Protein AF-A0A1E5CDW8-F1 (afdb_monomer)

Nearest PDB structures (foldseek):
  1oi3-assembly1_A  TM=9.446E-01  e=2.763E-39  Escherichia coli
  3pno-assembly2_D  TM=9.371E-01  e=1.769E-39  Escherichia coli K-12
  4lry-assembly1_B  TM=9.592E-01  e=1.277E-38  Escherichia coli K-12
  3pnq-assembly1_B  TM=9.316E-01  e=3.541E-38  Escherichia coli K-12
  3ct4-assembly1_A  TM=9.155E-01  e=2.234E-36  Lactococcus lactis subsp. lactis

pLDDT: mean 92.89, std 10.7, range [31.67, 98.94]

InterPro domains:
  IPR004006 DhaK domain [PF02733] (18-316)
  IPR004006 DhaK domain [PS51481] (5-317)
  IPR050861 Dihydroxyacetone Kinase (DAK) [PTHR28629] (32-317)

Structure (mmCIF, N/CA/C/O backbone):
data_AF-A0A1E5CDW8-F1
#
_entry.id   AF-A0A1E5CDW8-F1
#
loop_
_atom_site.group_PDB
_atom_site.id
_atom_site.type_symbol
_atom_site.label_atom_id
_atom_site.label_alt_id
_atom_site.label_comp_id
_atom_site.label_asym_id
_atom_site.label_entity_id
_atom_site.label_seq_id
_atom_site.pdbx_PDB_ins_code
_atom_site.Cartn_x
_atom_site.Cartn_y
_atom_site.Cartn_z
_atom_site.occupancy
_atom_site.B_iso_or_equiv
_atom_site.auth_seq_id
_atom_site.auth_comp_id
_atom_site.auth_asym_id
_atom_site.auth_atom_id
_atom_site.pdbx_PDB_model_num
ATOM 1 N N . MET A 1 1 ? -7.035 19.542 -17.920 1.00 41.09 1 MET A N 1
ATOM 2 C CA . MET A 1 1 ? -7.604 20.496 -16.945 1.00 41.09 1 MET A CA 1
ATOM 3 C C . MET A 1 1 ? -6.579 21.587 -16.712 1.00 41.09 1 MET A C 1
ATOM 5 O O . MET A 1 1 ? -5.412 21.253 -16.539 1.00 41.09 1 MET A O 1
ATOM 9 N N . ALA A 1 2 ? -6.968 22.861 -16.797 1.00 31.67 2 ALA A N 1
ATOM 10 C CA . ALA A 1 2 ? -6.079 23.952 -16.414 1.00 31.67 2 ALA A CA 1
ATOM 11 C C . ALA A 1 2 ? -5.612 23.696 -14.973 1.00 31.67 2 ALA A C 1
ATOM 13 O O . ALA A 1 2 ? -6.446 23.436 -14.105 1.00 31.67 2 ALA A O 1
ATOM 14 N N . LYS A 1 3 ? -4.294 23.719 -14.733 1.00 42.31 3 LYS A N 1
ATOM 15 C CA . LYS A 1 3 ? -3.702 23.775 -13.386 1.00 42.31 3 LYS A CA 1
ATOM 16 C C . LYS A 1 3 ? -3.976 25.169 -12.805 1.00 42.31 3 LYS A C 1
ATOM 18 O O . LYS A 1 3 ? -3.049 25.914 -12.505 1.00 42.31 3 LYS A O 1
ATOM 23 N N . ASP A 1 4 ? -5.248 25.562 -12.770 1.00 41.59 4 ASP A N 1
ATOM 24 C CA . ASP A 1 4 ? -5.669 26.781 -12.107 1.00 41.59 4 ASP A CA 1
ATOM 25 C C . ASP A 1 4 ? -5.314 26.638 -10.636 1.00 41.59 4 ASP A C 1
ATOM 27 O O . ASP A 1 4 ? -5.384 25.550 -10.067 1.00 41.59 4 ASP A O 1
ATOM 31 N N . SER A 1 5 ? -4.904 27.759 -10.061 1.00 44.19 5 SER A N 1
ATOM 32 C CA . SER A 1 5 ? -4.365 27.985 -8.723 1.00 44.19 5 SER A CA 1
ATOM 33 C C . SER A 1 5 ? -5.316 27.634 -7.566 1.00 44.19 5 SER A C 1
ATOM 35 O O . SER A 1 5 ? -5.352 28.343 -6.560 1.00 44.19 5 SER A O 1
ATOM 37 N N . LYS A 1 6 ? -6.132 26.586 -7.706 1.00 49.19 6 LYS A N 1
ATOM 38 C CA . LYS A 1 6 ? -6.875 25.975 -6.614 1.00 49.19 6 LYS A CA 1
ATOM 39 C C . LYS A 1 6 ? -5.863 25.384 -5.644 1.00 49.19 6 LYS A C 1
ATOM 41 O O . LYS A 1 6 ? -4.941 24.678 -6.044 1.00 49.19 6 LYS A O 1
ATOM 46 N N . ASP A 1 7 ? -6.044 25.745 -4.385 1.00 57.69 7 ASP A N 1
ATOM 47 C CA . ASP A 1 7 ? -5.294 25.249 -3.245 1.00 57.69 7 ASP A CA 1
ATOM 48 C C . ASP A 1 7 ? -5.052 23.731 -3.363 1.00 57.69 7 ASP A C 1
ATOM 50 O O . ASP A 1 7 ? -5.988 22.935 -3.346 1.00 57.69 7 ASP A O 1
ATOM 54 N N . ILE A 1 8 ? -3.783 23.348 -3.539 1.00 65.88 8 ILE A N 1
ATOM 55 C CA . ILE A 1 8 ? -3.341 21.956 -3.714 1.00 65.88 8 ILE A CA 1
ATOM 56 C C . ILE A 1 8 ? -3.240 21.260 -2.342 1.00 65.88 8 ILE A C 1
ATOM 58 O O . ILE A 1 8 ? -2.729 20.145 -2.251 1.00 65.88 8 ILE A O 1
ATOM 62 N N . SER A 1 9 ? -3.698 21.914 -1.265 1.00 84.56 9 SER A N 1
ATOM 63 C CA . SER A 1 9 ? -3.688 21.343 0.074 1.00 84.56 9 SER A CA 1
ATOM 64 C C . SER A 1 9 ? -4.418 20.004 0.124 1.00 84.56 9 SER A C 1
ATOM 66 O O . SER A 1 9 ? -5.419 19.764 -0.562 1.00 84.56 9 SER A O 1
ATOM 68 N N . VAL A 1 10 ? -3.920 19.134 0.999 1.00 89.44 10 VAL A N 1
ATOM 69 C CA . VAL A 1 10 ? -4.512 17.826 1.292 1.00 89.44 10 VAL A CA 1
ATOM 70 C C . VAL A 1 10 ? -5.993 17.973 1.652 1.00 89.44 10 VAL A C 1
ATOM 72 O O . VAL A 1 10 ? -6.838 17.242 1.138 1.00 89.44 10 VAL A O 1
ATOM 75 N N . LYS A 1 11 ? -6.337 18.994 2.450 1.00 91.06 11 LYS A N 1
ATOM 76 C CA . LYS A 1 11 ? -7.720 19.269 2.862 1.00 91.06 11 LYS A CA 1
ATOM 77 C C . LYS A 1 11 ? -8.645 19.584 1.684 1.00 91.06 11 LYS A C 1
ATOM 79 O O . LYS A 1 11 ? -9.766 19.083 1.644 1.00 91.06 11 LYS A O 1
ATOM 84 N N . SER A 1 12 ? -8.188 20.383 0.719 1.00 87.75 12 SER A N 1
ATOM 85 C CA . SER A 1 12 ? -8.989 20.716 -0.464 1.00 87.75 12 SER A CA 1
ATOM 86 C C . SER A 1 12 ? -9.284 19.479 -1.320 1.00 87.75 12 SER A C 1
ATOM 88 O O . SER A 1 12 ? -10.428 19.292 -1.732 1.00 87.75 12 SER A O 1
ATOM 90 N N . ARG A 1 13 ? -8.296 18.592 -1.513 1.00 89.25 13 ARG A N 1
ATOM 91 C CA . ARG A 1 13 ? -8.475 17.316 -2.234 1.00 89.25 13 ARG A CA 1
ATOM 92 C C . ARG A 1 13 ? -9.450 16.380 -1.516 1.00 89.25 13 ARG A C 1
ATOM 94 O O . ARG A 1 13 ? -10.355 15.830 -2.137 1.00 89.25 13 ARG A O 1
ATOM 101 N N . LEU A 1 14 ? -9.303 16.244 -0.198 1.00 93.94 14 LEU A N 1
ATOM 102 C CA . LEU A 1 14 ? -10.158 15.374 0.611 1.00 93.94 14 LEU A CA 1
ATOM 103 C C . LEU A 1 14 ? -11.615 15.840 0.664 1.00 93.94 14 LEU A C 1
ATOM 105 O O . LEU A 1 14 ? -12.512 15.018 0.809 1.00 93.94 14 LEU A O 1
ATOM 109 N N . LYS A 1 15 ? -11.874 17.140 0.500 1.00 93.25 15 LYS A N 1
ATOM 110 C CA . LYS A 1 15 ? -13.240 17.670 0.524 1.00 93.25 15 LYS A CA 1
ATOM 111 C C . LYS A 1 15 ? -14.055 17.181 -0.672 1.00 93.25 15 LYS A C 1
ATOM 113 O O . LYS A 1 15 ? -15.219 16.826 -0.522 1.00 93.25 15 LYS A O 1
ATOM 118 N N . GLU A 1 16 ? -13.451 17.171 -1.859 1.00 89.12 16 GLU A N 1
ATOM 119 C CA . GLU A 1 16 ? -14.087 16.634 -3.070 1.00 89.12 16 GLU A CA 1
ATOM 120 C C . GLU A 1 16 ? -14.200 15.102 -2.998 1.00 89.12 16 GLU A C 1
ATOM 122 O O . GLU A 1 16 ? -15.204 14.524 -3.423 1.00 89.12 16 GLU A O 1
ATOM 127 N N . PHE A 1 17 ? -13.204 14.449 -2.395 1.00 94.19 17 PHE A N 1
ATOM 128 C CA . PHE A 1 17 ? -13.205 13.008 -2.155 1.00 94.19 17 PHE A CA 1
ATOM 129 C C . PHE A 1 17 ? -14.357 12.565 -1.232 1.00 94.19 17 PHE A C 1
ATOM 131 O O . PHE A 1 17 ? -15.117 11.676 -1.608 1.00 94.19 17 PHE A O 1
ATOM 138 N N . GLU A 1 18 ? -14.567 13.231 -0.090 1.00 94.31 18 GLU A N 1
ATOM 139 C CA . GLU A 1 18 ? -15.693 12.957 0.821 1.00 94.31 18 GLU A CA 1
ATOM 140 C C . GLU A 1 18 ? -17.046 13.112 0.120 1.00 94.31 18 GLU A C 1
ATOM 142 O O . GLU A 1 18 ? -17.909 12.251 0.242 1.00 94.31 18 GLU A O 1
ATOM 147 N N . GLN A 1 19 ? -17.224 14.173 -0.674 1.00 93.88 19 GLN A N 1
ATOM 148 C CA . GLN A 1 19 ? -18.473 14.394 -1.411 1.00 93.88 19 GLN A CA 1
ATOM 149 C C . GLN A 1 19 ? -18.760 13.289 -2.432 1.00 93.88 19 GLN A C 1
ATOM 151 O O . GLN A 1 19 ? -19.916 12.924 -2.637 1.00 93.88 19 GLN A O 1
ATOM 156 N N . THR A 1 20 ? -17.717 12.765 -3.075 1.00 94.69 20 THR A N 1
ATOM 157 C CA . THR A 1 20 ? -17.839 11.708 -4.087 1.00 94.69 20 THR A CA 1
ATOM 158 C C . THR A 1 20 ? -18.133 10.349 -3.451 1.00 94.69 20 THR A C 1
ATOM 160 O O . THR A 1 20 ? -18.857 9.544 -4.030 1.00 94.69 20 THR A O 1
ATOM 163 N N . HIS A 1 21 ? -17.606 10.107 -2.250 1.00 95.75 21 HIS A N 1
ATOM 164 C CA . HIS A 1 21 ? -17.631 8.806 -1.581 1.00 95.75 21 HIS A CA 1
ATOM 165 C C . HIS A 1 21 ? -18.354 8.834 -0.229 1.00 95.75 21 HIS A C 1
ATOM 167 O O . HIS A 1 21 ? -18.050 8.032 0.653 1.00 95.75 21 HIS A O 1
ATOM 173 N N . GLN A 1 22 ? -19.332 9.728 -0.065 1.00 92.62 22 GLN A N 1
ATOM 174 C CA . GLN A 1 22 ? -20.092 9.911 1.182 1.00 92.62 22 GLN A CA 1
ATOM 175 C C . GLN A 1 22 ? -20.789 8.632 1.674 1.00 92.62 22 GLN A C 1
ATOM 177 O O . GLN A 1 22 ? -21.038 8.480 2.866 1.00 92.62 22 GLN A O 1
ATOM 182 N N . ASP A 1 23 ? -21.080 7.696 0.765 1.00 90.75 23 ASP A N 1
ATOM 183 C CA . ASP A 1 23 ? -21.679 6.407 1.110 1.00 90.75 23 ASP A CA 1
ATOM 184 C C . ASP A 1 23 ? -20.652 5.422 1.690 1.00 90.75 23 ASP A C 1
ATOM 186 O O . ASP A 1 23 ? -21.043 4.460 2.345 1.00 90.75 23 ASP A O 1
ATOM 190 N N . ASN A 1 24 ? -19.350 5.645 1.464 1.00 90.38 24 ASN A N 1
ATOM 191 C CA . ASN A 1 24 ? -18.247 4.771 1.877 1.00 90.38 24 ASN A CA 1
ATOM 192 C C . ASN A 1 24 ? -17.452 5.312 3.066 1.00 90.38 24 ASN A C 1
ATOM 194 O O . ASN A 1 24 ? -16.984 4.512 3.878 1.00 90.38 24 ASN A O 1
ATOM 198 N N . ILE A 1 25 ? -17.296 6.634 3.177 1.00 96.81 25 ILE A N 1
ATOM 199 C CA . ILE A 1 25 ? -16.397 7.270 4.148 1.00 96.81 25 ILE A CA 1
ATOM 200 C C . ILE A 1 25 ? -17.019 8.479 4.851 1.00 96.81 25 ILE A C 1
ATOM 202 O O . ILE A 1 25 ? -17.978 9.077 4.372 1.00 96.81 25 ILE A O 1
ATOM 206 N N . VAL A 1 26 ? -16.419 8.858 5.979 1.00 97.12 26 VAL A N 1
ATOM 207 C CA . VAL A 1 26 ? -16.657 10.120 6.695 1.00 97.12 26 VAL A CA 1
ATOM 208 C C . VAL A 1 26 ? -15.307 10.725 7.073 1.00 97.12 26 VAL A C 1
ATOM 210 O O . VAL A 1 26 ? -14.414 9.998 7.510 1.00 97.12 26 VAL A O 1
ATOM 213 N N . ILE A 1 27 ? -15.140 12.042 6.927 1.00 97.69 27 ILE A N 1
ATOM 214 C CA . ILE A 1 27 ? -13.897 12.731 7.290 1.00 97.69 27 ILE A CA 1
ATOM 215 C C . ILE A 1 27 ? -14.085 13.549 8.568 1.00 97.69 27 ILE A C 1
ATOM 217 O O . ILE A 1 27 ? -14.897 14.473 8.644 1.00 97.69 27 ILE A O 1
ATOM 221 N N . GLN A 1 28 ? -13.259 13.258 9.572 1.00 96.88 28 GLN A N 1
ATOM 222 C CA . GLN A 1 28 ? -12.990 14.196 10.654 1.00 96.88 28 GLN A CA 1
ATOM 223 C C . GLN A 1 28 ? -11.918 15.182 10.192 1.00 96.88 28 GLN A C 1
ATOM 225 O O . GLN A 1 28 ? -10.886 14.781 9.667 1.00 96.88 28 GLN A O 1
ATOM 230 N N . TRP A 1 29 ? -12.140 16.478 10.402 1.00 96.00 29 TRP A N 1
ATOM 231 C CA . TRP A 1 29 ? -11.262 17.529 9.875 1.00 96.00 29 TRP A CA 1
ATOM 232 C C . TRP A 1 29 ? -10.223 18.056 10.872 1.00 96.00 29 TRP A C 1
ATOM 234 O O . TRP A 1 29 ? -9.265 18.716 10.450 1.00 96.00 29 TRP A O 1
ATOM 244 N N . ASP A 1 30 ? -10.417 17.791 12.166 1.00 94.75 30 ASP A N 1
ATOM 245 C CA . ASP A 1 30 ? -9.533 18.229 13.247 1.00 94.75 30 ASP A CA 1
ATOM 246 C C . ASP A 1 30 ? -9.583 17.265 14.459 1.00 94.75 30 ASP A C 1
ATOM 248 O O . ASP A 1 30 ? -10.576 17.271 15.189 1.00 94.75 30 ASP A O 1
ATOM 252 N N . PRO A 1 31 ? -8.553 16.418 14.662 1.00 95.75 31 PRO A N 1
ATOM 253 C CA . PRO A 1 31 ? -7.472 16.141 13.713 1.00 95.75 31 PRO A CA 1
ATOM 254 C C . PRO A 1 31 ? -7.989 15.443 12.440 1.00 95.75 31 PRO A C 1
ATOM 256 O O . PRO A 1 31 ? -9.049 14.815 12.448 1.00 95.75 31 PRO A O 1
ATOM 259 N N . LEU A 1 32 ? -7.249 15.567 11.333 1.00 97.69 32 LEU A N 1
ATOM 260 C CA . LEU A 1 32 ? -7.670 15.076 10.015 1.00 97.69 32 LEU A CA 1
ATOM 261 C C . LEU A 1 32 ? -7.632 13.540 9.934 1.00 97.69 32 LEU A C 1
ATOM 263 O O . LEU A 1 32 ? -6.555 12.960 9.889 1.00 97.69 32 LEU A O 1
ATOM 267 N N . VAL A 1 33 ? -8.773 12.864 9.853 1.00 98.56 33 VAL A N 1
ATOM 268 C CA . VAL A 1 33 ? -8.834 11.397 9.732 1.00 98.56 33 VAL A CA 1
ATOM 269 C C . VAL A 1 33 ? -9.968 11.008 8.792 1.00 98.56 33 VAL A C 1
ATOM 271 O O . VAL A 1 33 ? -11.057 11.576 8.858 1.00 98.56 33 VAL A O 1
ATOM 274 N N . VAL A 1 34 ? -9.712 10.041 7.914 1.00 98.56 34 VAL A N 1
ATOM 275 C CA . VAL A 1 34 ? -10.729 9.450 7.038 1.00 98.56 34 VAL A CA 1
ATOM 276 C C . VAL A 1 34 ? -11.170 8.134 7.654 1.00 98.56 34 VAL A C 1
ATOM 278 O O . VAL A 1 34 ? -10.343 7.247 7.828 1.00 98.56 34 VAL A O 1
ATOM 281 N N . PHE A 1 35 ? -12.452 7.995 7.968 1.00 98.44 35 PHE A N 1
ATOM 282 C CA . PHE A 1 35 ? -13.035 6.790 8.555 1.00 98.44 35 PHE A CA 1
ATOM 283 C C . PHE A 1 35 ? -13.962 6.092 7.569 1.00 98.44 35 PHE A C 1
ATOM 285 O O . PHE A 1 35 ? -14.581 6.741 6.721 1.00 98.44 35 PHE A O 1
ATOM 292 N N . ARG A 1 36 ? -14.121 4.773 7.714 1.00 96.62 36 ARG A N 1
ATOM 293 C CA . ARG A 1 36 ? -15.198 4.042 7.038 1.00 96.62 36 ARG A CA 1
ATOM 294 C C . ARG A 1 36 ? -16.535 4.590 7.520 1.00 96.62 36 ARG A C 1
ATOM 296 O O . ARG A 1 36 ? -16.695 4.937 8.692 1.00 96.62 36 ARG A O 1
ATOM 303 N N . HIS A 1 37 ? -17.516 4.641 6.630 1.00 95.69 37 HIS A N 1
ATOM 304 C CA . HIS A 1 37 ? -18.835 5.138 6.984 1.00 95.69 37 HIS A CA 1
ATOM 305 C C . HIS A 1 37 ? -19.457 4.270 8.103 1.00 95.69 37 HIS A C 1
ATOM 307 O O . HIS A 1 37 ? -19.363 3.038 8.032 1.00 95.69 37 HIS A O 1
ATOM 313 N N . PRO A 1 38 ? -20.134 4.861 9.113 1.00 91.62 38 PRO A N 1
ATOM 314 C CA . PRO A 1 38 ? -20.692 4.128 10.255 1.00 91.62 38 PRO A CA 1
ATOM 315 C C . PRO A 1 38 ? -21.645 2.986 9.890 1.00 91.62 38 PRO A C 1
ATOM 317 O O . PRO A 1 38 ? -21.753 2.017 10.630 1.00 91.62 38 PRO A O 1
ATOM 320 N N . HIS A 1 39 ? -22.304 3.067 8.731 1.00 87.94 39 HIS A N 1
ATOM 321 C CA . HIS A 1 39 ? -23.130 1.977 8.194 1.00 87.94 39 HIS A CA 1
ATOM 322 C C . HIS A 1 39 ? -22.353 0.657 8.088 1.00 87.94 39 HIS A C 1
ATOM 324 O O . HIS A 1 39 ? -22.911 -0.405 8.342 1.00 87.94 39 HIS A O 1
ATOM 330 N N . TYR A 1 40 ? -21.062 0.716 7.771 1.00 86.19 40 TYR A N 1
ATOM 331 C CA . TYR A 1 40 ? -20.250 -0.482 7.663 1.00 86.19 40 TYR A CA 1
ATOM 332 C C . TYR A 1 40 ? -19.683 -0.932 9.013 1.00 86.19 40 TYR A C 1
ATOM 334 O O . TYR A 1 40 ? -19.115 -2.011 9.060 1.00 86.19 40 TYR A O 1
ATOM 342 N N . GLN A 1 41 ? -19.781 -0.170 10.109 1.00 85.31 41 GLN A N 1
ATOM 343 C CA . GLN A 1 41 ? -19.127 -0.548 11.371 1.00 85.31 41 GLN A CA 1
ATOM 344 C C . GLN A 1 41 ? -19.521 -1.953 11.848 1.00 85.31 41 GLN A C 1
ATOM 346 O O . GLN A 1 41 ? -20.689 -2.342 11.856 1.00 85.31 41 GLN A O 1
ATOM 351 N N . LYS A 1 42 ? -18.516 -2.706 12.297 1.00 89.69 42 LYS A N 1
ATOM 352 C CA . LYS A 1 42 ? -18.657 -4.078 12.778 1.00 89.69 42 LYS A CA 1
ATOM 353 C C . LYS A 1 42 ? -17.831 -4.263 14.040 1.00 89.69 42 LYS A C 1
ATOM 355 O O . LYS A 1 42 ? -16.769 -3.670 14.178 1.00 89.69 42 LYS A O 1
ATOM 360 N N . ASN A 1 43 ? -18.301 -5.115 14.945 1.00 95.25 43 ASN A N 1
ATOM 361 C CA . ASN A 1 43 ? -17.575 -5.477 16.162 1.00 95.25 43 ASN A CA 1
ATOM 362 C C . ASN A 1 43 ? -16.418 -6.443 15.836 1.00 95.25 43 ASN A C 1
ATOM 364 O O . ASN A 1 43 ? -16.571 -7.662 15.942 1.00 95.25 43 ASN A O 1
ATOM 368 N N . LYS A 1 44 ? -15.297 -5.887 15.370 1.00 98.06 44 LYS A N 1
ATOM 369 C CA . LYS A 1 44 ? -14.065 -6.577 14.958 1.00 98.06 44 LYS A CA 1
ATOM 370 C C . LYS A 1 44 ? -12.842 -5.728 15.315 1.00 98.06 44 LYS A C 1
ATOM 372 O O . LYS A 1 44 ? -12.988 -4.544 15.612 1.00 98.06 44 LYS A O 1
ATOM 377 N N . VAL A 1 45 ? -11.645 -6.307 15.219 1.00 98.81 45 VAL A N 1
ATOM 378 C CA . VAL A 1 45 ? -10.396 -5.530 15.265 1.00 98.81 45 VAL A CA 1
ATOM 379 C C . VAL A 1 45 ? -10.441 -4.439 14.193 1.00 98.81 45 VAL A C 1
ATOM 381 O O . VAL A 1 45 ? -10.788 -4.708 13.033 1.00 98.81 45 VAL A O 1
ATOM 384 N N . ALA A 1 46 ? -10.118 -3.211 14.588 1.00 98.69 46 ALA A N 1
ATOM 385 C CA . ALA A 1 46 ? -10.040 -2.095 13.659 1.00 98.69 46 ALA A CA 1
ATOM 386 C C . ALA A 1 46 ? -8.669 -2.049 12.983 1.00 98.69 46 ALA A C 1
ATOM 388 O O . ALA A 1 46 ? -7.655 -2.319 13.619 1.00 98.69 46 ALA A O 1
ATOM 389 N N . LEU A 1 47 ? -8.631 -1.696 11.703 1.00 98.88 47 LEU A N 1
ATOM 390 C CA . LEU A 1 47 ? -7.407 -1.518 10.933 1.00 98.88 47 LEU A CA 1
ATOM 391 C C . LEU A 1 47 ? -7.199 -0.037 10.639 1.00 98.88 47 LEU A C 1
ATOM 393 O O . LEU A 1 47 ? -8.048 0.604 10.012 1.00 98.88 47 LEU A O 1
ATOM 397 N N . VAL A 1 48 ? -6.057 0.493 11.068 1.00 98.94 48 VAL A N 1
ATOM 398 C CA . VAL A 1 48 ? -5.679 1.892 10.857 1.00 98.94 48 VAL A CA 1
ATOM 399 C C . VAL A 1 48 ? -4.364 1.947 10.091 1.00 98.94 48 VAL A C 1
ATOM 401 O O . VAL A 1 48 ? -3.383 1.312 10.474 1.00 98.94 48 VAL A O 1
ATOM 404 N N . SER A 1 49 ? -4.331 2.736 9.019 1.00 98.94 49 SER A N 1
ATOM 405 C CA . SER A 1 49 ? -3.091 3.081 8.317 1.00 98.94 49 SER A CA 1
ATOM 406 C C . SER A 1 49 ? -2.975 4.592 8.107 1.00 98.94 49 SER A C 1
ATOM 408 O O . SER A 1 49 ? -3.780 5.390 8.589 1.00 98.94 49 SER A O 1
ATOM 410 N N . GLY A 1 50 ? -1.926 5.022 7.422 1.00 98.31 50 GLY A N 1
ATOM 411 C CA . GLY A 1 50 ? -1.633 6.423 7.182 1.00 98.31 50 GLY A CA 1
ATOM 412 C C . GLY A 1 50 ? -0.229 6.652 6.640 1.00 98.31 50 GLY A C 1
ATOM 413 O O . GLY A 1 50 ? 0.509 5.729 6.279 1.00 98.31 50 GLY A O 1
ATOM 414 N N . GLY A 1 51 ? 0.103 7.928 6.517 1.00 97.88 51 GLY A N 1
ATOM 415 C CA . GLY A 1 51 ? 1.375 8.396 5.984 1.00 97.88 51 GLY A CA 1
ATOM 416 C C . GLY A 1 51 ? 1.210 9.723 5.260 1.00 97.88 51 GLY A C 1
ATOM 417 O O . GLY A 1 51 ? 0.132 10.322 5.269 1.00 97.88 51 GLY A O 1
ATOM 418 N N . GLY A 1 52 ? 2.284 10.175 4.619 1.00 95.81 52 GLY A N 1
ATOM 419 C CA . GLY A 1 52 ? 2.234 11.376 3.792 1.00 95.81 52 GLY A CA 1
ATOM 420 C C . GLY A 1 52 ? 1.217 11.283 2.661 1.00 95.81 52 GLY A C 1
ATOM 421 O O . GLY A 1 52 ? 1.000 10.219 2.090 1.00 95.81 52 GLY A O 1
ATOM 422 N N . SER A 1 53 ? 0.603 12.414 2.325 1.00 95.56 53 SER A N 1
ATOM 423 C CA . SER A 1 53 ? -0.242 12.521 1.130 1.00 95.56 53 SER A CA 1
ATOM 424 C C . SER A 1 53 ? 0.603 12.552 -0.149 1.00 95.56 53 SER A C 1
ATOM 426 O O . SER A 1 53 ? 1.818 12.769 -0.110 1.00 95.56 53 SER A O 1
ATOM 428 N N . GLY A 1 54 ? -0.047 12.404 -1.304 1.00 93.31 54 GLY A N 1
ATOM 429 C CA . GLY A 1 54 ? 0.600 12.351 -2.618 1.00 93.31 54 GLY A CA 1
ATOM 430 C C . GLY A 1 54 ? 0.814 10.941 -3.168 1.00 93.31 54 GLY A C 1
ATOM 431 O O . GLY A 1 54 ? 1.467 10.795 -4.204 1.00 93.31 54 GLY A O 1
ATOM 432 N N . HIS A 1 55 ? 0.247 9.941 -2.490 1.00 96.50 55 HIS A N 1
ATOM 433 C CA . HIS A 1 55 ? 0.216 8.541 -2.918 1.00 96.50 55 HIS A CA 1
ATOM 434 C C . HIS A 1 55 ? -1.188 8.074 -3.305 1.00 96.50 55 HIS A C 1
ATOM 436 O O . HIS A 1 55 ? -1.406 6.873 -3.467 1.00 96.50 55 HIS A O 1
ATOM 442 N N . GLU A 1 56 ? -2.132 9.009 -3.467 1.00 96.50 56 GLU A N 1
ATOM 443 C CA . GLU A 1 56 ? -3.538 8.693 -3.708 1.00 96.50 56 GLU A CA 1
ATOM 444 C C . GLU A 1 56 ? -3.695 7.694 -4.878 1.00 96.50 56 GLU A C 1
ATOM 446 O O . GLU A 1 56 ? -3.015 7.852 -5.901 1.00 96.50 56 GLU A O 1
ATOM 451 N N . PRO A 1 57 ? -4.568 6.673 -4.751 1.00 97.56 57 PRO A N 1
ATOM 452 C CA . PRO A 1 57 ? -5.591 6.505 -3.708 1.00 97.56 57 PRO A CA 1
ATOM 453 C C . PRO A 1 57 ? -5.098 6.023 -2.329 1.00 97.56 57 PRO A C 1
ATOM 455 O O . PRO A 1 57 ? -5.867 6.095 -1.370 1.00 97.56 57 PRO A O 1
ATOM 458 N N . LEU A 1 58 ? -3.843 5.595 -2.183 1.00 98.19 58 LEU A N 1
ATOM 459 C CA . LEU A 1 58 ? -3.267 5.205 -0.893 1.00 98.19 58 LEU A CA 1
ATOM 460 C C . LEU A 1 58 ? -3.270 6.388 0.101 1.00 98.19 58 LEU A C 1
ATOM 462 O O . LEU A 1 58 ? -2.741 7.453 -0.203 1.00 98.19 58 LEU A O 1
ATOM 466 N N . HIS A 1 59 ? -3.818 6.306 1.313 1.00 98.44 59 HIS A N 1
ATOM 467 C CA . HIS A 1 59 ? -4.554 5.202 1.956 1.00 98.44 59 HIS A CA 1
ATOM 468 C C . HIS A 1 59 ? -6.068 5.420 2.005 1.00 98.44 59 HIS A C 1
ATOM 470 O O . HIS A 1 59 ? -6.837 4.472 2.115 1.00 98.44 59 HIS A O 1
ATOM 476 N N . ALA A 1 60 ? -6.512 6.677 1.922 1.00 98.44 60 ALA A N 1
ATOM 477 C CA . ALA A 1 60 ? -7.914 7.061 2.098 1.00 98.44 60 ALA A CA 1
ATOM 478 C C . ALA A 1 60 ? -8.864 6.365 1.104 1.00 98.44 60 ALA A C 1
ATOM 480 O O . ALA A 1 60 ? -10.021 6.108 1.428 1.00 98.44 60 ALA A O 1
ATOM 481 N N . GLY A 1 61 ? -8.369 6.023 -0.088 1.00 98.31 61 GLY A N 1
ATOM 482 C CA . GLY A 1 61 ? -9.091 5.258 -1.099 1.00 98.31 61 GLY A CA 1
ATOM 483 C C . GLY A 1 61 ? -9.391 3.812 -0.715 1.00 98.31 61 GLY A C 1
ATOM 484 O O . GLY A 1 61 ? -10.287 3.220 -1.307 1.00 98.31 61 GLY A O 1
ATOM 485 N N . PHE A 1 62 ? -8.691 3.267 0.278 1.00 98.62 62 PHE A N 1
ATOM 486 C CA . PHE A 1 62 ? -8.839 1.893 0.762 1.00 98.62 62 PHE A CA 1
ATOM 487 C C . PHE A 1 62 ? -9.566 1.808 2.109 1.00 98.62 62 PHE A C 1
ATOM 489 O O . PHE A 1 62 ? -9.599 0.755 2.743 1.00 98.62 62 PHE A O 1
ATOM 496 N N . VAL A 1 63 ? -10.186 2.906 2.541 1.00 98.69 63 VAL A N 1
ATOM 497 C CA . VAL A 1 63 ? -11.066 2.929 3.708 1.00 98.69 63 VAL A CA 1
ATOM 498 C C . VAL A 1 63 ? -12.457 2.433 3.309 1.00 98.69 63 VAL A C 1
ATOM 500 O O . VAL A 1 63 ? -13.082 2.979 2.398 1.00 98.69 63 VAL A O 1
ATOM 503 N N . GLY A 1 64 ? -12.946 1.390 3.980 1.00 97.19 64 GLY A N 1
ATOM 504 C CA . GLY A 1 64 ? -14.240 0.770 3.693 1.00 97.19 64 GLY A CA 1
ATOM 505 C C . GLY A 1 64 ? -14.328 -0.695 4.127 1.00 97.19 64 GLY A C 1
ATOM 506 O O . GLY A 1 64 ? -13.403 -1.258 4.712 1.00 97.19 64 GLY A O 1
ATOM 507 N N . GLU A 1 65 ? -15.472 -1.323 3.851 1.00 95.94 65 GLU A N 1
ATOM 508 C CA . GLU A 1 65 ? -15.706 -2.730 4.192 1.00 95.94 65 GLU A CA 1
ATOM 509 C C . GLU A 1 65 ? -14.679 -3.641 3.503 1.00 95.94 65 GLU A C 1
ATOM 511 O O . GLU A 1 65 ? -14.405 -3.489 2.311 1.00 95.94 65 GLU A O 1
ATOM 516 N N . GLY A 1 66 ? -14.111 -4.591 4.253 1.00 96.88 66 GLY A N 1
ATOM 517 C CA . GLY A 1 66 ? -13.118 -5.539 3.735 1.00 96.88 66 GLY A CA 1
ATOM 518 C C . GLY A 1 66 ? -11.686 -5.005 3.626 1.00 96.88 66 GLY A C 1
ATOM 519 O O . GLY A 1 66 ? -10.816 -5.760 3.194 1.00 96.88 66 GLY A O 1
ATOM 520 N N . MET A 1 67 ? -11.424 -3.751 4.021 1.00 98.44 67 MET A N 1
ATOM 521 C CA . MET A 1 67 ? -10.089 -3.128 4.058 1.00 98.44 67 MET A CA 1
ATOM 522 C C . MET A 1 67 ? -9.904 -2.287 5.341 1.00 98.44 67 MET A C 1
ATOM 524 O O . MET A 1 67 ? -10.106 -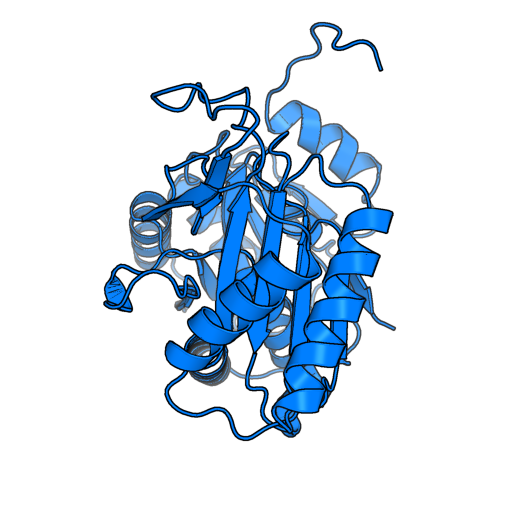2.817 6.435 1.00 98.44 67 MET A O 1
ATOM 528 N N . LEU A 1 68 ? -9.490 -1.015 5.236 1.00 98.75 68 LEU A N 1
ATOM 529 C CA . LEU A 1 68 ? -9.182 -0.153 6.380 1.00 98.75 68 LEU A CA 1
ATOM 530 C C . LEU A 1 68 ? -10.444 0.404 7.052 1.00 98.75 68 LEU A C 1
ATOM 532 O O . LEU A 1 68 ? -11.412 0.780 6.388 1.00 98.75 68 LEU A O 1
ATOM 536 N N . ASP A 1 69 ? -10.394 0.549 8.377 1.00 98.75 69 ASP A N 1
ATOM 537 C CA . ASP A 1 69 ? -11.411 1.262 9.155 1.00 98.75 69 ASP A CA 1
ATOM 538 C C . ASP A 1 69 ? -11.112 2.760 9.249 1.00 98.75 69 ASP A C 1
ATOM 540 O O . ASP A 1 69 ? -12.046 3.566 9.249 1.00 98.75 69 ASP A O 1
ATOM 544 N N . ALA A 1 70 ? -9.829 3.134 9.266 1.00 98.75 70 ALA A N 1
ATOM 545 C CA . ALA A 1 70 ? -9.409 4.521 9.157 1.00 98.75 70 ALA A CA 1
ATOM 546 C C . ALA A 1 70 ? -8.063 4.693 8.442 1.00 98.75 70 ALA A C 1
ATOM 548 O O . ALA A 1 70 ? -7.187 3.828 8.477 1.00 98.75 70 ALA A O 1
ATOM 549 N N . ALA A 1 71 ? -7.887 5.866 7.841 1.00 98.81 71 ALA A N 1
ATOM 550 C CA . ALA A 1 71 ? -6.627 6.339 7.296 1.00 98.81 71 ALA A CA 1
ATOM 551 C C . ALA A 1 71 ? -6.283 7.720 7.868 1.00 98.81 71 ALA A C 1
ATOM 553 O O . ALA A 1 71 ? -7.161 8.575 8.011 1.00 98.81 71 ALA A O 1
ATOM 554 N N . CYS A 1 72 ? -4.998 7.952 8.142 1.00 98.62 72 CYS A N 1
ATOM 555 C CA . CYS A 1 72 ? -4.455 9.228 8.615 1.00 98.62 72 CYS A CA 1
ATOM 556 C C . CYS A 1 72 ? -3.626 9.908 7.507 1.00 98.62 72 CYS A C 1
ATOM 558 O O . CYS A 1 72 ? -2.439 9.592 7.365 1.00 98.62 72 CYS A O 1
ATOM 560 N N . PRO A 1 73 ? -4.209 10.820 6.702 1.00 98.00 73 PRO A N 1
ATOM 561 C CA . PRO A 1 73 ? -3.465 11.566 5.693 1.00 98.00 73 PRO A CA 1
ATOM 562 C C . PRO A 1 73 ? -2.634 12.664 6.362 1.00 98.00 73 PRO A C 1
ATOM 564 O O . PRO A 1 73 ? -3.188 13.580 6.973 1.00 98.00 73 PRO A O 1
ATOM 567 N N . GLY A 1 74 ? -1.311 12.577 6.257 1.00 96.94 74 GLY A N 1
ATOM 568 C CA . GLY A 1 74 ? -0.400 13.663 6.613 1.00 96.94 74 GLY A CA 1
ATOM 569 C C . GLY A 1 74 ? -0.272 14.695 5.490 1.00 96.94 74 GLY A C 1
ATOM 570 O O . GLY A 1 74 ? -0.923 14.596 4.447 1.00 96.94 74 GLY A O 1
ATOM 571 N N . GLU A 1 75 ? 0.605 15.681 5.664 1.00 94.38 75 GLU A N 1
ATOM 572 C CA . GLU A 1 75 ? 0.968 16.595 4.573 1.00 94.38 75 GLU A CA 1
ATOM 573 C C . GLU A 1 75 ? 1.665 15.840 3.424 1.00 94.38 75 GLU A C 1
ATOM 575 O O . GLU A 1 75 ? 2.059 14.678 3.559 1.00 94.38 75 GLU A O 1
ATOM 580 N N . ILE A 1 76 ? 1.824 16.481 2.261 1.00 92.19 76 ILE A N 1
ATOM 581 C CA . ILE A 1 76 ? 2.445 15.830 1.094 1.00 92.19 76 ILE A CA 1
ATOM 582 C C . ILE A 1 76 ? 3.843 15.299 1.463 1.00 92.19 76 ILE A C 1
ATOM 584 O O . ILE A 1 76 ? 4.721 16.058 1.884 1.00 92.19 76 ILE A O 1
ATOM 588 N N . PHE A 1 77 ? 4.039 13.985 1.306 1.00 91.50 77 PHE A N 1
ATOM 589 C CA . PHE A 1 77 ? 5.259 13.247 1.665 1.00 91.50 77 PHE A CA 1
ATOM 590 C C . PHE A 1 77 ? 5.740 13.449 3.114 1.00 91.50 77 PHE A C 1
ATOM 592 O O . PHE A 1 77 ? 6.942 13.407 3.381 1.00 91.50 77 PHE A O 1
ATOM 599 N N . THR A 1 78 ? 4.819 13.712 4.046 1.00 93.88 78 THR A N 1
ATOM 600 C CA . THR A 1 78 ? 5.117 13.885 5.474 1.00 93.88 78 THR A CA 1
ATOM 601 C C . THR A 1 78 ? 4.144 13.078 6.321 1.00 93.88 78 THR A C 1
ATOM 603 O O . THR A 1 78 ? 2.939 13.267 6.209 1.00 93.88 78 THR A O 1
ATOM 606 N N . SER A 1 79 ? 4.670 12.212 7.188 1.00 96.62 79 SER A N 1
ATOM 607 C CA . SER A 1 79 ? 3.884 11.395 8.125 1.00 96.62 79 SER A CA 1
ATOM 608 C C . SER A 1 79 ? 2.857 12.227 8.926 1.00 96.62 79 SER A C 1
ATOM 610 O O . SER A 1 79 ? 3.183 13.355 9.318 1.00 96.62 79 SER A O 1
ATOM 612 N N . PRO A 1 80 ? 1.636 11.710 9.188 1.00 98.00 80 PRO A N 1
ATOM 613 C CA . PRO A 1 80 ? 0.668 12.335 10.095 1.00 98.00 80 PRO A CA 1
ATOM 614 C C . PRO A 1 80 ? 1.233 12.465 11.516 1.00 98.00 80 PRO A C 1
ATOM 616 O O . PRO A 1 80 ? 2.148 11.738 11.903 1.00 98.00 80 PRO A O 1
ATOM 619 N N . SER A 1 81 ? 0.693 13.391 12.312 1.00 98.25 81 SER A N 1
ATOM 620 C CA . SER A 1 81 ? 1.145 13.564 13.698 1.00 98.25 81 SER A CA 1
ATOM 621 C C . SER A 1 81 ? 0.675 12.414 14.602 1.00 98.25 81 SER A C 1
ATOM 623 O O . SER A 1 81 ? -0.367 11.811 14.327 1.00 98.25 81 SER A O 1
ATOM 625 N N . PRO A 1 82 ? 1.372 12.142 15.723 1.00 98.31 82 PRO A N 1
ATOM 626 C CA . PRO A 1 82 ? 0.899 11.177 16.713 1.00 98.31 82 PRO A CA 1
ATOM 627 C C . PRO A 1 82 ? -0.524 11.473 17.199 1.00 98.31 82 PRO A C 1
ATOM 629 O O . PRO A 1 82 ? -1.348 10.572 17.202 1.00 98.31 82 PRO A O 1
ATOM 632 N N . ASP A 1 83 ? -0.862 12.736 17.489 1.00 97.44 83 ASP A N 1
ATOM 633 C CA . ASP A 1 83 ? -2.212 13.128 17.936 1.00 97.44 83 ASP A CA 1
ATOM 634 C C . ASP A 1 83 ? -3.311 12.746 16.928 1.00 97.44 83 ASP A C 1
ATOM 636 O O . ASP A 1 83 ? -4.406 12.320 17.305 1.00 97.44 83 ASP A O 1
ATOM 640 N N . GLN A 1 84 ? -3.018 12.881 15.631 1.00 98.25 84 GLN A N 1
ATOM 641 C CA . GLN A 1 84 ? -3.926 12.487 14.557 1.00 98.25 84 GLN A CA 1
ATOM 642 C C . GLN A 1 84 ? -4.135 10.969 14.540 1.00 98.25 84 GLN A C 1
ATOM 644 O O . GLN A 1 84 ? -5.274 10.511 14.455 1.00 98.25 84 GLN A O 1
ATOM 649 N N . ILE A 1 85 ? -3.053 10.199 14.669 1.00 98.81 85 ILE A N 1
ATOM 650 C CA . ILE A 1 85 ? -3.099 8.734 14.696 1.00 98.81 85 ILE A CA 1
ATOM 651 C C . ILE A 1 85 ? -3.809 8.242 15.967 1.00 98.81 85 ILE A C 1
ATOM 653 O O . ILE A 1 85 ? -4.690 7.392 15.875 1.00 98.81 85 ILE A O 1
ATOM 657 N N . THR A 1 86 ? -3.520 8.818 17.138 1.00 98.50 86 THR A N 1
ATOM 658 C CA . THR A 1 86 ? -4.199 8.497 18.405 1.00 98.50 86 THR A CA 1
ATOM 659 C C . THR A 1 86 ? -5.703 8.745 18.306 1.00 98.50 86 THR A C 1
ATOM 661 O O . THR A 1 86 ? -6.499 7.927 18.767 1.00 98.50 86 THR A O 1
ATOM 664 N N . SER A 1 87 ? -6.121 9.832 17.645 1.00 98.19 87 SER A N 1
ATOM 665 C CA . SER A 1 87 ? -7.541 10.095 17.384 1.00 98.19 87 SER A CA 1
ATOM 666 C C . SER A 1 87 ? -8.182 9.029 16.491 1.00 98.19 87 SER A C 1
ATOM 668 O O . SER A 1 87 ? -9.316 8.624 16.751 1.00 98.19 87 SER A O 1
ATOM 670 N N . ALA A 1 88 ? -7.463 8.548 15.472 1.00 98.62 88 ALA A N 1
ATOM 671 C CA . ALA A 1 88 ? -7.931 7.469 14.607 1.00 98.62 88 ALA A CA 1
ATOM 672 C C . ALA A 1 88 ? -8.053 6.136 15.356 1.00 98.62 88 ALA A C 1
ATOM 674 O O . ALA A 1 88 ? -9.063 5.451 15.195 1.00 98.62 88 ALA A O 1
ATOM 675 N N . ILE A 1 89 ? -7.071 5.793 16.200 1.00 98.69 89 ILE A N 1
ATOM 676 C CA . ILE A 1 89 ? -7.102 4.596 17.053 1.00 98.69 89 ILE A CA 1
ATOM 677 C C . ILE A 1 89 ? -8.329 4.648 17.966 1.00 98.69 89 ILE A C 1
ATOM 679 O O . ILE A 1 89 ? -9.173 3.758 17.907 1.00 98.69 89 ILE A O 1
ATOM 683 N N . HIS A 1 90 ? -8.474 5.728 18.739 1.00 97.81 90 HIS A N 1
ATOM 684 C CA . HIS A 1 90 ? -9.551 5.868 19.718 1.00 97.81 90 HIS A CA 1
ATOM 685 C C . HIS A 1 90 ? -10.948 5.777 19.088 1.00 97.81 90 HIS A C 1
ATOM 687 O O . HIS A 1 90 ? -11.835 5.130 19.633 1.00 97.81 90 HIS A O 1
ATOM 693 N N . GLN A 1 91 ? -11.154 6.414 17.934 1.00 97.00 91 GLN A N 1
ATOM 694 C CA . GLN A 1 91 ? -12.466 6.433 17.278 1.00 97.00 91 GLN A CA 1
ATOM 695 C C . GLN A 1 91 ? -12.790 5.163 16.494 1.00 97.00 91 GLN A C 1
ATOM 697 O O . GLN A 1 91 ? -13.965 4.892 16.242 1.00 97.00 91 GLN A O 1
ATOM 702 N N . SER A 1 92 ? -11.770 4.404 16.088 1.00 97.06 92 SER A N 1
ATOM 703 C CA . SER A 1 92 ? -11.965 3.147 15.361 1.00 97.06 92 SER A CA 1
ATOM 704 C C . SER A 1 92 ? -12.099 1.947 16.295 1.00 97.06 92 SER A C 1
ATOM 706 O O . SER A 1 92 ? -12.632 0.922 15.876 1.00 97.06 92 SER A O 1
ATOM 708 N N . ASP A 1 93 ? -11.628 2.046 17.540 1.00 97.19 93 ASP A N 1
ATOM 709 C CA . ASP A 1 93 ? -11.662 0.938 18.490 1.00 97.19 93 ASP A CA 1
ATOM 710 C C . ASP A 1 93 ? -13.098 0.514 18.839 1.00 97.19 93 ASP A C 1
ATOM 712 O O . ASP A 1 93 ? -13.944 1.302 19.264 1.00 97.19 93 ASP A O 1
ATOM 716 N N . THR A 1 94 ? -13.364 -0.781 18.683 1.00 95.88 94 THR A N 1
ATOM 717 C CA . THR A 1 94 ? -14.654 -1.412 18.993 1.00 95.88 94 THR A CA 1
ATOM 718 C C . THR A 1 94 ? -14.624 -2.207 20.304 1.00 95.88 94 THR A C 1
ATOM 720 O O . THR A 1 94 ? -15.568 -2.935 20.622 1.00 95.88 94 THR A O 1
ATOM 723 N N . GLY A 1 95 ? -13.536 -2.094 21.074 1.00 96.94 95 GLY A N 1
ATOM 724 C CA . GLY A 1 95 ? -13.232 -2.938 22.230 1.00 96.94 95 GLY A CA 1
ATOM 725 C C . GLY A 1 95 ? -12.614 -4.285 21.839 1.00 96.94 95 GLY A C 1
ATOM 726 O O . GLY A 1 95 ? -12.660 -5.242 22.615 1.00 96.94 95 GLY A O 1
ATOM 727 N N . LYS A 1 96 ? -12.096 -4.385 20.610 1.00 98.25 96 LYS A N 1
ATOM 728 C CA . LYS A 1 96 ? -11.380 -5.554 20.070 1.00 98.25 96 LYS A CA 1
ATOM 729 C C . LYS A 1 96 ? -9.910 -5.259 19.780 1.00 98.25 96 LYS A C 1
ATOM 731 O O . LYS A 1 96 ? -9.211 -6.162 19.328 1.00 98.25 96 LYS A O 1
ATOM 736 N N . GLY A 1 97 ? -9.466 -4.033 20.050 1.00 98.44 97 GLY A N 1
ATOM 737 C CA . GLY A 1 97 ? -8.132 -3.559 19.728 1.00 98.44 97 GLY A CA 1
ATOM 738 C C . GLY A 1 97 ? -8.017 -3.046 18.294 1.00 98.44 97 GLY A C 1
ATOM 739 O O . GLY A 1 97 ? -8.940 -3.170 17.476 1.00 98.44 97 GLY A O 1
ATOM 740 N N . VAL A 1 98 ? -6.863 -2.451 18.002 1.00 98.88 98 VAL A N 1
ATOM 741 C CA . VAL A 1 98 ? -6.574 -1.768 16.739 1.00 98.88 98 VAL A CA 1
ATOM 742 C C . VAL A 1 98 ? -5.232 -2.234 16.185 1.00 98.88 98 VAL A C 1
ATOM 744 O O . VAL A 1 98 ? -4.200 -2.125 16.843 1.00 98.88 98 VAL A O 1
ATOM 747 N N . LEU A 1 99 ? -5.234 -2.735 14.953 1.00 98.94 99 LEU A N 1
ATOM 748 C CA . LEU A 1 99 ? -4.018 -3.073 14.230 1.00 98.94 99 LEU A CA 1
ATOM 749 C C . LEU A 1 99 ? -3.567 -1.880 13.385 1.00 98.94 99 LEU A C 1
ATOM 751 O O . LEU A 1 99 ? -4.302 -1.392 12.523 1.00 98.94 99 LEU A O 1
ATOM 755 N N . LEU A 1 100 ? -2.335 -1.443 13.616 1.00 98.94 100 LEU A N 1
ATOM 756 C CA . LEU A 1 100 ? -1.671 -0.394 12.858 1.00 98.94 100 LEU A CA 1
ATOM 757 C C . LEU A 1 100 ? -0.896 -1.021 11.694 1.00 98.94 100 LEU A C 1
ATOM 759 O O . LEU A 1 100 ? 0.023 -1.805 11.914 1.00 98.94 100 LEU A O 1
ATOM 763 N N . ILE A 1 101 ? -1.239 -0.672 10.455 1.00 98.94 101 ILE A N 1
ATOM 764 C CA . ILE A 1 101 ? -0.505 -1.114 9.258 1.00 98.94 101 ILE A CA 1
ATOM 765 C C . ILE A 1 101 ? 0.383 0.044 8.813 1.00 98.94 101 ILE A C 1
ATOM 767 O O . ILE A 1 101 ? -0.117 1.067 8.345 1.00 98.94 101 ILE A O 1
ATOM 771 N N . VAL A 1 102 ? 1.698 -0.085 8.974 1.00 98.81 102 VAL A N 1
ATOM 772 C CA . VAL A 1 102 ? 2.634 1.044 8.864 1.00 98.81 102 VAL A CA 1
ATOM 773 C C . VAL A 1 102 ? 3.661 0.764 7.777 1.00 98.81 102 VAL A C 1
ATOM 775 O O . VAL A 1 102 ? 4.282 -0.292 7.758 1.00 98.81 102 VAL A O 1
ATOM 778 N N . LYS A 1 103 ? 3.873 1.709 6.858 1.00 98.56 103 LYS A N 1
ATOM 779 C CA . LYS A 1 103 ? 4.951 1.603 5.860 1.00 98.56 103 LYS A CA 1
ATOM 780 C C . LYS A 1 103 ? 6.297 1.862 6.539 1.00 98.56 103 LYS A C 1
ATOM 782 O O . LYS A 1 103 ? 6.393 2.761 7.373 1.00 98.56 103 LYS A O 1
ATOM 787 N N . ASN A 1 104 ? 7.345 1.123 6.171 1.00 97.69 104 ASN A N 1
ATOM 788 C CA . ASN A 1 104 ? 8.673 1.255 6.780 1.00 97.69 104 ASN A CA 1
ATOM 789 C C . ASN A 1 104 ? 9.417 2.518 6.319 1.00 97.69 104 ASN A C 1
ATOM 791 O O . ASN A 1 104 ? 10.377 2.475 5.552 1.00 97.69 104 ASN A O 1
ATOM 795 N N . TYR A 1 105 ? 8.955 3.655 6.825 1.00 96.00 105 TYR A N 1
ATOM 796 C CA . TYR A 1 105 ? 9.605 4.951 6.752 1.00 96.00 105 TYR A CA 1
ATOM 797 C C . TYR A 1 105 ? 9.811 5.481 8.162 1.00 96.00 105 TYR A C 1
ATOM 799 O O . TYR A 1 105 ? 8.935 5.358 9.011 1.00 96.00 105 TYR A O 1
ATOM 807 N N . GLN A 1 106 ? 10.962 6.104 8.417 1.00 94.38 106 GLN A N 1
ATOM 808 C CA . GLN A 1 106 ? 11.342 6.526 9.768 1.00 94.38 106 GLN A CA 1
ATOM 809 C C . GLN A 1 106 ? 10.287 7.423 10.436 1.00 94.38 106 GLN A C 1
ATOM 811 O O . GLN A 1 106 ? 9.964 7.219 11.603 1.00 94.38 106 GLN A O 1
ATOM 816 N N . GLY A 1 107 ? 9.746 8.399 9.698 1.00 95.50 107 GLY A N 1
ATOM 817 C CA . GLY A 1 107 ? 8.713 9.302 10.215 1.00 95.50 107 GLY A CA 1
ATOM 818 C C . GLY A 1 107 ? 7.363 8.617 10.440 1.00 95.50 107 GLY A C 1
ATOM 819 O O . GLY A 1 107 ? 6.663 8.961 11.388 1.00 95.50 107 GLY A O 1
ATOM 820 N N . ASP A 1 108 ? 7.002 7.643 9.602 1.00 98.06 108 ASP A N 1
ATOM 821 C CA . ASP A 1 108 ? 5.783 6.847 9.788 1.00 98.06 108 ASP A CA 1
ATOM 822 C C . ASP A 1 108 ? 5.931 5.971 11.042 1.00 98.06 108 ASP A C 1
ATOM 824 O O . ASP A 1 108 ? 5.132 6.087 11.965 1.00 98.06 108 ASP A O 1
ATOM 828 N N . ARG A 1 109 ? 7.016 5.193 11.146 1.00 97.75 109 ARG A N 1
ATOM 829 C CA . ARG A 1 109 ? 7.303 4.337 12.311 1.00 97.75 109 ARG A CA 1
ATOM 830 C C . ARG A 1 109 ? 7.267 5.099 13.623 1.00 97.75 109 ARG A C 1
ATOM 832 O O . ARG A 1 109 ? 6.491 4.754 14.501 1.00 97.75 109 ARG A O 1
ATOM 839 N N . MET A 1 110 ? 8.055 6.168 13.719 1.00 98.25 110 MET A N 1
ATOM 840 C CA . MET A 1 110 ? 8.160 6.953 14.945 1.00 98.25 110 MET A CA 1
ATOM 841 C C . MET A 1 110 ? 6.801 7.513 15.381 1.00 98.25 110 MET A C 1
ATOM 843 O O . MET A 1 110 ? 6.451 7.422 16.552 1.00 98.25 110 MET A O 1
ATOM 847 N N . ASN A 1 111 ? 6.019 8.082 14.457 1.00 98.75 111 ASN A N 1
ATOM 848 C CA . ASN A 1 111 ? 4.746 8.700 14.823 1.00 98.75 111 ASN A CA 1
ATOM 849 C C . ASN A 1 111 ? 3.677 7.668 15.205 1.00 98.75 111 ASN A C 1
ATOM 851 O O . ASN A 1 111 ? 2.915 7.918 16.137 1.00 98.75 111 ASN A O 1
ATOM 855 N N . PHE A 1 112 ? 3.628 6.521 14.520 1.00 98.75 112 PHE A N 1
ATOM 856 C CA . PHE A 1 112 ? 2.699 5.440 14.855 1.00 98.75 112 PHE A CA 1
ATOM 857 C C . PHE A 1 112 ? 3.083 4.725 16.158 1.00 98.75 112 PHE A C 1
ATOM 859 O O . PHE A 1 112 ? 2.192 4.413 16.941 1.00 98.75 112 PHE A O 1
ATOM 866 N N . GLU A 1 113 ? 4.377 4.533 16.434 1.00 98.50 113 GLU A N 1
ATOM 867 C CA . GLU A 1 113 ? 4.871 3.999 17.714 1.00 98.50 113 GLU A CA 1
ATOM 868 C C . GLU A 1 113 ? 4.480 4.921 18.881 1.00 98.50 113 GLU A C 1
ATOM 870 O O . GLU A 1 113 ? 3.885 4.462 19.854 1.00 98.50 113 GLU A O 1
ATOM 875 N N . ILE A 1 114 ? 4.703 6.237 18.753 1.00 98.62 114 ILE A N 1
ATOM 876 C CA . ILE A 1 114 ? 4.284 7.214 19.773 1.00 98.62 114 ILE A CA 1
ATOM 877 C C . ILE A 1 114 ? 2.759 7.192 19.959 1.00 98.62 114 ILE A C 1
ATOM 879 O O . ILE A 1 114 ? 2.274 7.235 21.085 1.00 98.62 114 ILE A O 1
ATOM 883 N N . ALA A 1 115 ? 1.982 7.125 18.876 1.00 98.69 115 ALA A N 1
ATOM 884 C CA . ALA A 1 115 ? 0.525 7.084 18.971 1.00 98.69 115 ALA A CA 1
ATOM 885 C C . ALA A 1 115 ? 0.008 5.807 19.653 1.00 98.69 115 ALA A C 1
ATOM 887 O O . ALA A 1 115 ? -0.936 5.877 20.438 1.00 98.69 115 ALA A O 1
ATOM 888 N N . ALA A 1 116 ? 0.643 4.660 19.389 1.00 98.25 116 ALA A N 1
ATOM 889 C CA . ALA A 1 116 ? 0.353 3.401 20.066 1.00 98.25 116 ALA A CA 1
ATOM 890 C C . ALA A 1 116 ? 0.637 3.494 21.575 1.00 98.25 116 ALA A C 1
ATOM 892 O O . ALA A 1 116 ? -0.201 3.084 22.372 1.00 98.25 116 ALA A O 1
ATOM 893 N N . GLU A 1 117 ? 1.762 4.101 21.973 1.00 97.88 117 GLU A N 1
ATOM 894 C CA . GLU A 1 117 ? 2.111 4.329 23.386 1.00 97.88 117 GLU A CA 1
ATOM 895 C C . GLU A 1 117 ? 1.158 5.301 24.102 1.00 97.88 117 GLU A C 1
ATOM 897 O O . GLU A 1 117 ? 0.927 5.171 25.304 1.00 97.88 117 GLU A O 1
ATOM 902 N N . LEU A 1 118 ? 0.620 6.290 23.381 1.00 96.88 118 LEU A N 1
ATOM 903 C CA . LEU A 1 118 ? -0.326 7.274 23.916 1.00 96.88 118 LEU A CA 1
ATOM 904 C C . LEU A 1 118 ? -1.776 6.770 23.957 1.00 96.88 118 LEU A C 1
ATOM 906 O O . LEU A 1 118 ? -2.618 7.414 24.585 1.00 96.88 118 LEU A O 1
ATOM 910 N N . SER A 1 119 ? -2.087 5.676 23.263 1.00 94.88 119 SER A N 1
ATOM 911 C CA . SER A 1 119 ? -3.440 5.129 23.183 1.00 94.88 119 SER A CA 1
ATOM 912 C C . SER A 1 119 ? -3.811 4.325 24.433 1.00 94.88 119 SER A C 1
ATOM 914 O O . SER A 1 119 ? -2.986 3.626 25.013 1.00 94.88 119 SER A O 1
ATOM 916 N N . GLU A 1 120 ? -5.086 4.379 24.821 1.00 94.38 120 GLU A N 1
ATOM 917 C CA . GLU A 1 120 ? -5.655 3.503 25.859 1.00 94.38 120 GLU A CA 1
ATOM 918 C C . GLU A 1 120 ? -6.156 2.160 25.291 1.00 94.38 120 GLU A C 1
ATOM 920 O O . GLU A 1 120 ? -6.476 1.249 26.054 1.00 94.38 120 GLU A O 1
ATOM 925 N N . SER A 1 121 ? -6.246 2.041 23.962 1.00 96.12 121 SER A N 1
ATOM 926 C CA . SER A 1 121 ? -6.670 0.822 23.267 1.00 96.12 121 SER A CA 1
ATOM 927 C C . SER A 1 121 ? -5.526 -0.183 23.149 1.00 96.12 121 SER A C 1
ATOM 929 O O . SER A 1 121 ? -4.375 0.202 22.944 1.00 96.12 121 SER A O 1
ATOM 931 N N . ASP A 1 122 ? -5.853 -1.478 23.159 1.00 97.94 122 ASP A N 1
ATOM 932 C CA . ASP A 1 122 ? -4.898 -2.521 22.783 1.00 97.94 122 ASP A CA 1
ATOM 933 C C . ASP A 1 122 ? -4.489 -2.329 21.317 1.00 97.94 122 ASP A C 1
ATOM 935 O O . ASP A 1 122 ? -5.338 -2.320 20.418 1.00 97.94 122 ASP A O 1
ATOM 939 N N . THR A 1 123 ? -3.190 -2.164 21.069 1.00 98.69 123 THR A N 1
ATOM 940 C CA . THR A 1 123 ? -2.654 -1.961 19.721 1.00 98.69 123 THR A CA 1
ATOM 941 C C . THR A 1 123 ? -1.518 -2.924 19.413 1.00 98.69 123 THR A C 1
ATOM 943 O O . THR A 1 123 ? -0.689 -3.230 20.268 1.00 98.69 123 THR A O 1
ATOM 946 N N . LEU A 1 124 ? -1.480 -3.400 18.169 1.00 98.81 124 LEU A N 1
ATOM 947 C CA . LEU A 1 124 ? -0.329 -4.082 17.576 1.00 98.81 124 LEU A CA 1
ATOM 948 C C . LEU A 1 124 ? -0.013 -3.431 16.231 1.00 98.81 124 LEU A C 1
ATOM 950 O O . LEU A 1 124 ? -0.870 -2.785 15.628 1.00 98.81 124 LEU A O 1
ATOM 954 N N . MET A 1 125 ? 1.218 -3.601 15.757 1.00 98.56 125 MET A N 1
ATOM 955 C CA . MET A 1 125 ? 1.703 -2.967 14.536 1.00 98.56 125 MET A CA 1
ATOM 956 C C . MET A 1 125 ? 2.274 -4.008 13.575 1.00 98.56 125 MET A C 1
ATOM 958 O O . MET A 1 125 ? 3.101 -4.819 13.976 1.00 98.56 125 MET A O 1
ATOM 962 N N . VAL A 1 126 ? 1.868 -3.929 12.308 1.00 98.75 126 VAL A N 1
ATOM 963 C CA . VAL A 1 126 ? 2.478 -4.648 11.183 1.00 98.75 126 VAL A CA 1
ATOM 964 C C . VAL A 1 126 ? 3.278 -3.645 10.369 1.00 98.75 126 VAL A C 1
ATOM 966 O O . VAL A 1 126 ? 2.729 -2.666 9.851 1.00 98.75 126 VAL A O 1
ATOM 969 N N . LEU A 1 127 ? 4.580 -3.889 10.252 1.00 98.56 127 LEU A N 1
ATOM 970 C CA . LEU A 1 127 ? 5.491 -3.024 9.515 1.00 98.56 127 LEU A CA 1
ATOM 971 C C . LEU A 1 127 ? 5.701 -3.550 8.094 1.00 98.56 127 LEU A C 1
ATOM 973 O O . LEU A 1 127 ? 6.317 -4.591 7.896 1.00 98.56 127 LEU A O 1
ATOM 977 N N . VAL A 1 128 ? 5.244 -2.807 7.090 1.00 98.62 128 VAL A N 1
ATOM 978 C CA . VAL A 1 128 ? 5.380 -3.172 5.678 1.00 98.62 128 VAL A CA 1
ATOM 979 C C . VAL A 1 128 ? 6.726 -2.693 5.135 1.00 98.62 128 VAL A C 1
ATOM 981 O O . VAL A 1 128 ? 6.964 -1.491 5.013 1.00 98.62 128 VAL A O 1
ATO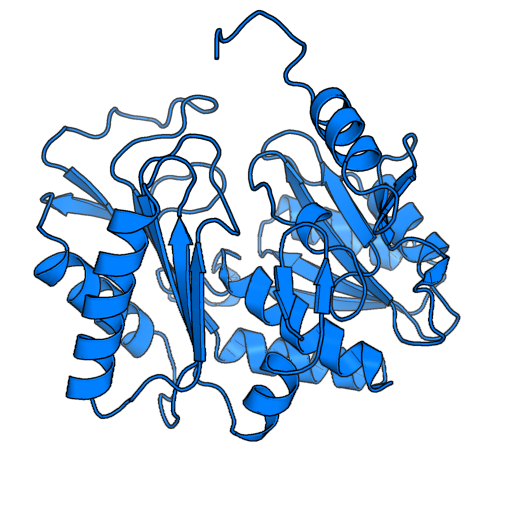M 984 N N . ASN A 1 129 ? 7.596 -3.647 4.805 1.00 97.69 129 ASN A N 1
ATOM 985 C CA . ASN A 1 129 ? 8.958 -3.463 4.294 1.00 97.69 129 ASN A CA 1
ATOM 986 C C . ASN A 1 129 ? 9.186 -4.287 3.008 1.00 97.69 129 ASN A C 1
ATOM 988 O O . ASN A 1 129 ? 10.084 -5.125 2.908 1.00 97.69 129 ASN A O 1
ATOM 992 N N . ASP A 1 130 ? 8.306 -4.121 2.024 1.00 97.88 130 ASP A N 1
ATOM 993 C CA . ASP A 1 130 ? 8.251 -4.934 0.808 1.00 97.88 130 ASP A CA 1
ATOM 994 C C . ASP A 1 130 ? 9.258 -4.532 -0.280 1.00 97.88 130 ASP A C 1
ATOM 996 O O . ASP A 1 130 ? 9.361 -5.238 -1.277 1.00 97.88 130 ASP A O 1
ATOM 1000 N N . ASP A 1 131 ? 10.026 -3.454 -0.130 1.00 97.62 131 ASP A N 1
ATOM 1001 C CA . ASP A 1 131 ? 11.041 -3.080 -1.120 1.00 97.62 131 ASP A CA 1
ATOM 1002 C C . ASP A 1 131 ? 12.117 -4.168 -1.298 1.00 97.62 131 ASP A C 1
ATOM 1004 O O . ASP A 1 131 ? 12.926 -4.436 -0.409 1.00 97.62 131 ASP A O 1
ATOM 1008 N N . ALA A 1 132 ? 12.147 -4.779 -2.481 1.00 96.50 132 ALA A N 1
ATOM 1009 C CA . ALA A 1 132 ? 13.075 -5.855 -2.824 1.00 96.50 132 ALA A CA 1
ATOM 1010 C C . ALA A 1 132 ? 14.490 -5.365 -3.162 1.00 96.50 132 ALA A C 1
ATOM 1012 O O . ALA A 1 132 ? 15.401 -6.174 -3.333 1.00 96.50 132 ALA A O 1
ATOM 1013 N N . THR A 1 133 ? 14.694 -4.052 -3.285 1.00 94.12 133 THR A N 1
ATOM 1014 C CA . THR A 1 133 ? 15.994 -3.478 -3.658 1.00 94.12 133 THR A CA 1
ATOM 1015 C C . THR A 1 133 ? 16.962 -3.340 -2.485 1.00 94.12 133 THR A C 1
ATOM 1017 O O . THR A 1 133 ? 18.149 -3.084 -2.696 1.00 94.12 133 THR A O 1
ATOM 1020 N N . GLN A 1 134 ? 16.482 -3.546 -1.257 1.00 88.44 134 GLN A N 1
ATOM 1021 C CA . GLN A 1 134 ? 17.281 -3.490 -0.037 1.00 88.44 134 GLN A CA 1
ATOM 1022 C C . GLN A 1 134 ? 17.456 -4.895 0.546 1.00 88.44 134 GLN A C 1
ATOM 1024 O O . GLN A 1 134 ? 16.490 -5.604 0.812 1.00 88.44 134 GLN A O 1
ATOM 1029 N N . SER A 1 135 ? 18.713 -5.298 0.747 1.00 83.19 135 SER A N 1
ATOM 1030 C CA . SER A 1 135 ? 19.051 -6.618 1.293 1.00 83.19 135 SER A CA 1
ATOM 1031 C C . SER A 1 135 ? 18.761 -6.738 2.789 1.00 83.19 135 SER A C 1
ATOM 1033 O O . SER A 1 135 ? 18.436 -7.822 3.266 1.00 83.19 135 SER A O 1
ATOM 1035 N N . ASP A 1 136 ? 18.885 -5.637 3.528 1.00 89.06 136 ASP A N 1
ATOM 1036 C CA . ASP A 1 136 ? 18.497 -5.559 4.930 1.00 89.06 136 ASP A CA 1
ATOM 1037 C C . ASP A 1 136 ? 16.997 -5.258 5.039 1.00 89.06 136 ASP A C 1
ATOM 1039 O O . ASP A 1 136 ? 16.532 -4.167 4.701 1.00 89.06 136 ASP A O 1
ATOM 1043 N N . ARG A 1 137 ? 16.241 -6.249 5.517 1.00 82.94 137 ARG A N 1
ATOM 1044 C CA . ARG A 1 137 ? 14.782 -6.180 5.653 1.00 82.94 137 ARG A CA 1
ATOM 1045 C C . ARG A 1 137 ? 14.347 -5.104 6.645 1.00 82.94 137 ARG A C 1
ATOM 1047 O O . ARG A 1 137 ? 13.309 -4.481 6.433 1.00 82.94 137 ARG A O 1
ATOM 1054 N N . ASP A 1 138 ? 15.133 -4.838 7.684 1.00 87.94 138 ASP A N 1
ATOM 1055 C CA . ASP A 1 138 ? 14.758 -3.869 8.720 1.00 87.94 138 ASP A CA 1
ATOM 1056 C C . ASP A 1 138 ? 14.804 -2.426 8.199 1.00 87.94 138 ASP A C 1
ATOM 1058 O O . ASP A 1 138 ? 14.057 -1.561 8.673 1.00 87.94 138 ASP A O 1
ATOM 1062 N N . SER A 1 139 ? 15.639 -2.174 7.186 1.00 89.94 139 SER A N 1
ATOM 1063 C CA . SER A 1 139 ? 15.757 -0.883 6.505 1.00 89.94 139 SER A CA 1
ATOM 1064 C C . SER A 1 139 ? 15.017 -0.808 5.166 1.00 89.94 139 SER A C 1
ATOM 1066 O O . SER A 1 139 ? 14.960 0.280 4.587 1.00 89.94 139 SER A O 1
ATOM 1068 N N . ALA A 1 140 ? 14.440 -1.916 4.683 1.00 95.38 140 ALA A N 1
ATOM 1069 C CA . ALA A 1 140 ? 13.685 -1.969 3.433 1.00 95.38 140 ALA A CA 1
ATOM 1070 C C . ALA A 1 140 ? 12.423 -1.094 3.488 1.00 95.38 140 ALA A C 1
ATOM 1072 O O . ALA A 1 140 ? 11.613 -1.234 4.403 1.00 95.38 140 ALA A O 1
ATOM 1073 N N . ARG A 1 141 ? 12.237 -0.202 2.509 1.00 96.81 141 ARG A N 1
ATOM 1074 C CA . ARG A 1 141 ? 11.071 0.699 2.425 1.00 96.81 141 ARG A CA 1
ATOM 1075 C C . ARG A 1 141 ? 9.747 -0.071 2.312 1.00 96.81 141 ARG A C 1
ATOM 1077 O O . ARG A 1 141 ? 9.696 -1.181 1.786 1.00 96.81 141 ARG A O 1
ATOM 1084 N N . GLY A 1 142 ? 8.661 0.560 2.763 1.00 97.75 142 GLY A N 1
ATOM 1085 C CA . GLY A 1 142 ? 7.291 0.113 2.487 1.00 97.75 142 GLY A CA 1
ATOM 1086 C C . GLY A 1 142 ? 6.735 0.772 1.227 1.00 97.75 142 GLY A C 1
ATOM 1087 O O . GLY A 1 142 ? 6.530 1.983 1.214 1.00 97.75 142 GLY A O 1
ATOM 1088 N N . LEU A 1 143 ? 6.503 -0.004 0.175 1.00 97.94 143 LEU A N 1
ATOM 1089 C CA . LEU A 1 143 ? 6.047 0.441 -1.140 1.00 97.94 143 LEU A CA 1
ATOM 1090 C C . LEU A 1 143 ? 4.601 -0.023 -1.397 1.00 97.94 143 LEU A C 1
ATOM 1092 O O . LEU A 1 143 ? 3.766 -0.036 -0.495 1.00 97.94 143 LEU A O 1
ATOM 1096 N N . ALA A 1 144 ? 4.277 -0.352 -2.651 1.00 98.38 144 ALA A N 1
ATOM 1097 C CA . ALA A 1 144 ? 2.917 -0.650 -3.092 1.00 98.38 144 ALA A CA 1
ATOM 1098 C C . ALA A 1 144 ? 2.342 -1.945 -2.482 1.00 98.38 144 ALA A C 1
ATOM 1100 O O . ALA A 1 144 ? 1.122 -2.092 -2.415 1.00 98.38 144 ALA A O 1
ATOM 1101 N N . GLY A 1 145 ? 3.177 -2.860 -1.976 1.00 98.50 145 GLY A N 1
ATOM 1102 C CA . GLY A 1 145 ? 2.729 -4.105 -1.351 1.00 98.50 145 GLY A CA 1
ATOM 1103 C C . GLY A 1 145 ? 1.839 -3.905 -0.125 1.00 98.50 145 GLY A C 1
ATOM 1104 O O . GLY A 1 145 ? 1.052 -4.794 0.195 1.00 98.50 145 GLY A O 1
ATOM 1105 N N . VAL A 1 146 ? 1.865 -2.719 0.494 1.00 98.81 146 VAL A N 1
ATOM 1106 C CA . VAL A 1 146 ? 0.924 -2.343 1.560 1.00 98.81 146 VAL A CA 1
ATOM 1107 C C . VAL A 1 146 ? -0.541 -2.510 1.140 1.00 98.81 146 VAL A C 1
ATOM 1109 O O . VAL A 1 146 ? -1.341 -2.961 1.946 1.00 98.81 146 VAL A O 1
ATOM 1112 N N . VAL A 1 147 ? -0.889 -2.276 -0.132 1.00 98.75 147 VAL A N 1
ATOM 1113 C CA . VAL A 1 147 ? -2.268 -2.439 -0.635 1.00 98.75 147 VAL A CA 1
ATOM 1114 C C . VAL A 1 147 ? -2.728 -3.896 -0.515 1.00 98.75 147 VAL A C 1
ATOM 1116 O O . VAL A 1 147 ? -3.876 -4.172 -0.164 1.00 98.75 147 VAL A O 1
ATOM 1119 N N . VAL A 1 148 ? -1.820 -4.847 -0.764 1.00 98.31 148 VAL A N 1
ATOM 1120 C CA . VAL A 1 148 ? -2.108 -6.280 -0.614 1.00 98.31 148 VAL A CA 1
ATOM 1121 C C . VAL A 1 148 ? -2.288 -6.645 0.857 1.00 98.31 148 VAL A C 1
ATOM 1123 O O . VAL A 1 148 ? -3.230 -7.360 1.202 1.00 98.31 148 VAL A O 1
ATOM 1126 N N . VAL A 1 149 ? -1.417 -6.115 1.718 1.00 98.81 149 VAL A N 1
ATOM 1127 C CA . VAL A 1 149 ? -1.474 -6.318 3.171 1.00 98.81 149 VAL A CA 1
ATOM 1128 C C . VAL A 1 149 ? -2.800 -5.793 3.728 1.00 98.81 149 VAL A C 1
ATOM 1130 O O . VAL A 1 149 ? -3.512 -6.533 4.403 1.00 98.81 149 VAL A O 1
ATOM 1133 N N . GLU A 1 150 ? -3.192 -4.569 3.375 1.00 98.81 150 GLU A N 1
ATOM 1134 C CA . GLU A 1 150 ? -4.464 -3.962 3.783 1.00 98.81 150 GLU A CA 1
ATOM 1135 C C . GLU A 1 150 ? -5.672 -4.765 3.307 1.00 98.81 150 GLU A C 1
ATOM 1137 O O . GLU A 1 150 ? -6.604 -4.993 4.080 1.00 98.81 150 GLU A O 1
ATOM 1142 N N . LYS A 1 151 ? -5.651 -5.252 2.059 1.00 98.75 151 LYS A N 1
ATOM 1143 C CA . LYS A 1 151 ? -6.744 -6.061 1.509 1.00 98.75 151 LYS A CA 1
ATOM 1144 C C . LYS A 1 151 ? -6.922 -7.380 2.256 1.00 98.75 151 LYS A C 1
ATOM 1146 O O . LYS A 1 151 ? -8.047 -7.771 2.577 1.00 98.75 151 LYS A O 1
ATOM 1151 N N . MET A 1 152 ? -5.829 -8.101 2.486 1.00 98.56 152 MET A N 1
ATOM 1152 C CA . MET A 1 152 ? -5.881 -9.421 3.113 1.00 98.56 152 MET A CA 1
ATOM 1153 C C . MET A 1 152 ? -6.188 -9.331 4.607 1.00 98.56 152 MET A C 1
ATOM 1155 O O . MET A 1 152 ? -7.014 -10.099 5.103 1.00 98.56 152 MET A O 1
ATOM 1159 N N . LEU A 1 153 ? -5.578 -8.374 5.312 1.00 98.88 153 LEU A N 1
ATOM 1160 C CA . LEU A 1 153 ? -5.864 -8.138 6.725 1.00 98.88 153 LEU A CA 1
ATOM 1161 C C . LEU A 1 153 ? -7.277 -7.602 6.926 1.00 98.88 153 LEU A C 1
ATOM 1163 O O . LEU A 1 153 ? -7.945 -8.037 7.859 1.00 98.88 153 LEU A O 1
ATOM 1167 N N . GLY A 1 154 ? -7.775 -6.742 6.034 1.00 98.62 154 GLY A N 1
ATOM 1168 C CA . GLY A 1 154 ? -9.163 -6.281 6.049 1.00 98.62 154 GLY A CA 1
ATOM 1169 C C . GLY A 1 154 ? -10.152 -7.433 5.947 1.00 98.62 154 GLY A C 1
ATOM 1170 O O . GLY A 1 154 ? -11.029 -7.579 6.800 1.00 98.62 154 GLY A O 1
ATOM 1171 N N . ALA A 1 155 ? -9.956 -8.321 4.972 1.00 98.44 155 ALA A N 1
ATOM 1172 C CA . ALA A 1 155 ? -10.755 -9.534 4.832 1.00 98.44 155 ALA A CA 1
ATOM 1173 C C . ALA A 1 155 ? -10.685 -10.434 6.078 1.00 98.44 155 ALA A C 1
ATOM 1175 O O . ALA A 1 155 ? -11.705 -10.957 6.532 1.00 98.44 155 ALA A O 1
ATOM 1176 N N . ALA A 1 156 ? -9.497 -10.610 6.654 1.00 98.62 156 ALA A N 1
ATOM 1177 C CA . ALA A 1 156 ? -9.303 -11.413 7.855 1.00 98.62 156 ALA A CA 1
ATOM 1178 C C . ALA A 1 156 ? -9.966 -10.779 9.095 1.00 98.62 156 ALA A C 1
ATOM 1180 O O . ALA A 1 156 ? -10.616 -11.472 9.881 1.00 98.62 156 ALA A O 1
ATOM 1181 N N . ALA A 1 157 ? -9.888 -9.457 9.241 1.00 98.62 157 ALA A N 1
ATOM 1182 C CA . ALA A 1 157 ? -10.567 -8.723 10.299 1.00 98.62 157 ALA A CA 1
ATOM 1183 C C . ALA A 1 157 ? -12.090 -8.839 10.145 1.00 98.62 157 ALA A C 1
ATOM 1185 O O . ALA A 1 157 ? -12.793 -9.072 11.128 1.00 98.62 157 ALA A O 1
ATOM 1186 N N . GLU A 1 158 ? -12.621 -8.764 8.919 1.00 97.88 158 GLU A N 1
ATOM 1187 C CA . GLU A 1 158 ? -14.048 -8.987 8.655 1.00 97.88 158 GLU A CA 1
ATOM 1188 C C . GLU A 1 158 ? -14.502 -10.416 9.009 1.00 97.88 158 GLU A C 1
ATOM 1190 O O . GLU A 1 158 ? -15.659 -10.615 9.390 1.00 97.88 158 GLU A O 1
ATOM 1195 N N . ARG A 1 159 ? -13.599 -11.405 8.970 1.00 97.56 159 ARG A N 1
ATOM 1196 C CA . ARG A 1 159 ? -13.841 -12.773 9.472 1.00 97.56 159 ARG A CA 1
ATOM 1197 C C . ARG A 1 159 ? -13.759 -12.888 11.001 1.00 97.56 159 ARG A C 1
ATOM 1199 O O . ARG A 1 159 ? -14.085 -13.943 11.539 1.00 97.56 159 ARG A O 1
ATOM 1206 N N . GLY A 1 160 ? -13.378 -11.820 11.700 1.00 97.94 160 GLY A N 1
ATOM 1207 C CA . GLY A 1 160 ? -13.360 -11.748 13.160 1.00 97.94 160 GLY A CA 1
ATOM 1208 C C . GLY A 1 160 ? -12.104 -12.324 13.813 1.00 97.94 160 GLY A C 1
ATOM 1209 O O . GLY A 1 160 ? -12.185 -12.770 14.957 1.00 97.94 160 GLY A O 1
ATOM 1210 N N . LEU A 1 161 ? -10.964 -12.344 13.110 1.00 98.62 161 LEU A N 1
ATOM 1211 C CA . LEU A 1 161 ? -9.682 -12.708 13.725 1.00 98.62 161 LEU A CA 1
ATOM 1212 C C . LEU A 1 161 ? -9.330 -11.755 14.882 1.00 98.62 161 LEU A C 1
ATOM 1214 O O . LEU A 1 161 ? -9.740 -10.592 14.891 1.00 98.62 161 LEU A O 1
ATOM 1218 N N . THR A 1 162 ? -8.579 -12.268 15.864 1.00 98.75 162 THR A N 1
ATOM 1219 C CA . THR A 1 162 ? -8.087 -11.468 16.996 1.00 98.75 162 THR A CA 1
ATOM 1220 C C . THR A 1 162 ? -6.940 -10.557 16.570 1.00 98.75 162 THR A C 1
ATOM 1222 O O . THR A 1 162 ? -6.355 -10.743 15.501 1.00 98.75 162 THR A O 1
ATOM 1225 N N . LEU A 1 163 ? -6.614 -9.576 17.413 1.00 98.81 163 LEU A N 1
ATOM 1226 C CA . LEU A 1 163 ? -5.552 -8.610 17.145 1.00 98.81 163 LEU A CA 1
ATOM 1227 C C . LEU A 1 163 ? -4.198 -9.307 16.932 1.00 98.81 163 LEU A C 1
ATOM 1229 O O . LEU A 1 163 ? -3.495 -9.001 15.973 1.00 98.81 163 LEU A O 1
ATOM 1233 N N . GLU A 1 164 ? -3.876 -10.298 17.763 1.00 98.88 164 GLU A N 1
ATOM 1234 C CA . GLU A 1 164 ? -2.637 -11.081 17.690 1.00 98.88 164 GLU A CA 1
ATOM 1235 C C . GLU A 1 164 ? -2.585 -11.918 16.413 1.00 98.88 164 GLU A C 1
ATOM 1237 O O . GLU A 1 164 ? -1.589 -11.893 15.697 1.00 98.88 164 GLU A O 1
ATOM 1242 N N . ALA A 1 165 ? -3.683 -12.604 16.080 1.00 98.81 165 ALA A N 1
ATOM 1243 C CA . ALA A 1 165 ? -3.756 -13.423 14.875 1.00 98.81 165 ALA A CA 1
ATOM 1244 C C . ALA A 1 165 ? -3.632 -12.579 13.595 1.00 98.81 165 ALA A C 1
ATOM 1246 O O . ALA A 1 165 ? -3.072 -13.040 12.602 1.00 98.81 165 ALA A O 1
ATOM 1247 N N . LEU A 1 166 ? -4.146 -11.344 13.605 1.00 98.88 166 LEU A N 1
ATOM 1248 C CA . LEU A 1 166 ? -3.973 -10.411 12.493 1.00 98.88 166 LEU A CA 1
ATOM 1249 C C . LEU A 1 166 ? -2.544 -9.875 12.401 1.00 98.88 166 LEU A C 1
ATOM 1251 O O . LEU A 1 166 ? -2.041 -9.741 11.289 1.00 98.88 166 LEU A O 1
ATOM 1255 N N . ALA A 1 167 ? -1.891 -9.590 13.529 1.00 98.88 167 ALA A N 1
ATOM 1256 C CA . ALA A 1 167 ? -0.490 -9.176 13.536 1.00 98.88 167 ALA A CA 1
ATOM 1257 C C . ALA A 1 167 ? 0.416 -10.289 12.982 1.00 98.88 167 ALA A C 1
ATOM 1259 O O . ALA A 1 167 ? 1.171 -10.051 12.043 1.00 98.88 167 ALA A O 1
ATOM 1260 N N . GLU A 1 168 ? 0.250 -11.525 13.467 1.00 98.81 168 GLU A N 1
ATOM 1261 C CA . GLU A 1 168 ? 0.984 -12.699 12.975 1.00 98.81 168 GLU A CA 1
ATOM 1262 C C . GLU A 1 168 ? 0.749 -12.945 11.477 1.00 98.81 168 GLU A C 1
ATOM 1264 O O . GLU A 1 168 ? 1.694 -13.183 10.721 1.00 98.81 168 GLU A O 1
ATOM 1269 N N . LEU A 1 169 ? -0.508 -12.861 11.025 1.00 98.75 169 LEU A N 1
ATOM 1270 C CA . LEU A 1 169 ? -0.847 -12.991 9.608 1.00 98.75 169 LEU A CA 1
ATOM 1271 C C . LEU A 1 169 ? -0.220 -11.866 8.773 1.00 98.75 169 LEU A C 1
ATOM 1273 O O . LEU A 1 169 ? 0.260 -12.116 7.669 1.00 98.75 169 LEU A O 1
ATOM 1277 N N . GLY A 1 170 ? -0.225 -10.635 9.284 1.00 98.62 170 GLY A N 1
ATOM 1278 C CA . GLY A 1 170 ? 0.344 -9.474 8.609 1.00 98.62 170 GLY A CA 1
ATOM 1279 C C . GLY A 1 170 ? 1.846 -9.613 8.404 1.00 98.62 170 GLY A C 1
ATOM 1280 O O . GLY A 1 170 ? 2.319 -9.434 7.283 1.00 98.62 170 GLY A O 1
ATOM 1281 N N . ASP A 1 171 ? 2.571 -10.016 9.446 1.00 98.25 171 ASP A N 1
ATOM 1282 C CA . ASP A 1 171 ? 4.011 -10.265 9.373 1.00 98.25 171 ASP A CA 1
ATOM 1283 C C . ASP A 1 171 ? 4.345 -11.382 8.370 1.00 98.25 171 ASP A C 1
ATOM 1285 O O . ASP A 1 171 ? 5.270 -11.246 7.564 1.00 98.25 171 ASP A O 1
ATOM 1289 N N . ASP A 1 172 ? 3.556 -12.463 8.343 1.00 97.00 172 ASP A N 1
ATOM 1290 C CA . ASP A 1 172 ? 3.729 -13.552 7.375 1.00 97.00 172 ASP A CA 1
ATOM 1291 C C . ASP A 1 172 ? 3.481 -13.066 5.934 1.00 97.00 172 ASP A C 1
ATOM 1293 O O . ASP A 1 172 ? 4.310 -13.312 5.051 1.00 97.00 172 ASP A O 1
ATOM 1297 N N . ILE A 1 173 ? 2.406 -12.305 5.684 1.00 97.56 173 ILE A N 1
ATOM 1298 C CA . ILE A 1 173 ? 2.116 -11.721 4.360 1.00 97.56 173 ILE A CA 1
ATOM 1299 C C . ILE A 1 173 ? 3.246 -10.787 3.918 1.00 97.56 173 ILE A C 1
ATOM 1301 O O . ILE A 1 173 ? 3.736 -10.899 2.789 1.00 97.56 173 ILE A O 1
ATOM 1305 N N . VAL A 1 174 ? 3.701 -9.889 4.795 1.00 97.69 174 VAL A N 1
ATOM 1306 C CA . VAL A 1 174 ? 4.798 -8.956 4.504 1.00 97.69 174 VAL A CA 1
ATOM 1307 C C . VAL A 1 174 ? 6.091 -9.712 4.193 1.00 97.69 174 VAL A C 1
ATOM 1309 O O . VAL A 1 174 ? 6.792 -9.374 3.233 1.00 97.69 174 VAL A O 1
ATOM 1312 N N . SER A 1 175 ? 6.395 -10.780 4.937 1.00 95.25 175 SER A N 1
ATOM 1313 C CA . SER A 1 175 ? 7.597 -11.594 4.715 1.00 95.25 175 SER A CA 1
ATOM 1314 C C . SER A 1 175 ? 7.661 -12.197 3.304 1.00 95.25 175 SER A C 1
ATOM 1316 O O . SER A 1 175 ? 8.758 -12.379 2.767 1.00 95.25 175 SER A O 1
ATOM 1318 N N . ARG A 1 176 ? 6.501 -12.398 2.660 1.00 95.44 176 ARG A N 1
ATOM 1319 C CA . ARG A 1 176 ? 6.325 -12.995 1.322 1.00 95.44 176 ARG A CA 1
ATOM 1320 C C . ARG A 1 176 ? 5.928 -12.001 0.231 1.00 95.44 176 ARG A C 1
ATOM 1322 O O . ARG A 1 176 ? 5.681 -12.418 -0.899 1.00 95.44 176 ARG A O 1
ATOM 1329 N N . THR A 1 177 ? 5.884 -10.711 0.551 1.00 97.31 177 THR A N 1
ATOM 1330 C CA . THR A 1 177 ? 5.542 -9.633 -0.384 1.00 97.31 177 THR A CA 1
ATOM 1331 C C . THR A 1 177 ? 6.798 -8.862 -0.772 1.00 97.31 177 THR A C 1
ATOM 1333 O O . THR A 1 177 ? 7.576 -8.451 0.094 1.00 97.31 177 THR A O 1
ATOM 1336 N N . ARG A 1 178 ? 7.027 -8.690 -2.076 1.00 97.62 178 ARG A N 1
ATOM 1337 C CA . ARG A 1 178 ? 8.201 -7.994 -2.617 1.00 97.62 178 ARG A CA 1
ATOM 1338 C C . ARG A 1 178 ? 7.832 -7.085 -3.773 1.00 97.62 178 ARG A C 1
ATOM 1340 O O . ARG A 1 178 ? 7.107 -7.508 -4.670 1.00 97.62 178 ARG A O 1
ATOM 1347 N N . THR A 1 179 ? 8.383 -5.877 -3.769 1.00 98.62 179 THR A N 1
ATOM 1348 C CA . THR A 1 179 ? 8.077 -4.819 -4.729 1.00 98.62 179 THR A CA 1
ATOM 1349 C C . THR A 1 179 ? 9.341 -4.171 -5.275 1.00 98.62 179 THR A C 1
ATOM 1351 O O . THR A 1 179 ? 10.264 -3.868 -4.523 1.00 98.62 179 THR A O 1
ATOM 1354 N N . ILE A 1 180 ? 9.361 -3.893 -6.581 1.00 98.19 180 ILE A N 1
ATOM 1355 C CA . ILE A 1 180 ? 10.346 -3.006 -7.218 1.00 98.19 180 ILE A CA 1
ATOM 1356 C C . ILE A 1 180 ? 9.609 -1.959 -8.042 1.00 98.19 180 ILE A C 1
ATOM 1358 O O . ILE A 1 180 ? 8.740 -2.301 -8.844 1.00 98.19 180 ILE A O 1
ATOM 1362 N N . GLY A 1 181 ? 9.979 -0.690 -7.864 1.00 96.88 181 GLY A N 1
ATOM 1363 C CA . GLY A 1 181 ? 9.541 0.430 -8.694 1.00 96.88 181 GLY A CA 1
ATOM 1364 C C . GLY A 1 181 ? 10.591 0.849 -9.720 1.00 96.88 181 GLY A C 1
ATOM 1365 O O . GLY A 1 181 ? 11.792 0.797 -9.454 1.00 96.88 181 GLY A O 1
ATOM 1366 N N . VAL A 1 182 ? 10.140 1.323 -10.878 1.00 95.75 182 VAL A N 1
ATOM 1367 C CA . VAL A 1 182 ? 10.963 1.970 -11.906 1.00 95.75 182 VAL A CA 1
ATOM 1368 C C . VAL A 1 182 ? 10.298 3.263 -12.360 1.00 95.75 182 VAL A C 1
ATOM 1370 O O . VAL A 1 182 ? 9.085 3.300 -12.566 1.00 95.75 182 VAL A O 1
ATOM 1373 N N . ALA A 1 183 ? 11.088 4.321 -12.533 1.00 93.69 183 ALA A N 1
ATOM 1374 C CA . ALA A 1 183 ? 10.599 5.615 -12.992 1.00 93.69 183 ALA A CA 1
ATOM 1375 C C . ALA A 1 183 ? 11.284 6.064 -14.287 1.00 93.69 183 ALA A C 1
ATOM 1377 O O . ALA A 1 183 ? 12.498 5.948 -14.465 1.00 93.69 183 ALA A O 1
ATOM 1378 N N . PHE A 1 184 ? 10.471 6.608 -15.182 1.00 91.31 184 PHE A N 1
ATOM 1379 C CA . PHE A 1 184 ? 10.842 7.217 -16.455 1.00 91.31 184 PHE A CA 1
ATOM 1380 C C . PHE A 1 184 ? 10.909 8.746 -16.374 1.00 91.31 184 PHE A C 1
ATOM 1382 O O . PHE A 1 184 ? 11.447 9.387 -17.277 1.00 91.31 184 PHE A O 1
ATOM 1389 N N . SER A 1 185 ? 10.372 9.331 -15.304 1.00 88.12 185 SER A N 1
ATOM 1390 C CA . SER A 1 185 ? 10.481 10.750 -14.975 1.00 88.12 185 SER A CA 1
ATOM 1391 C C . SER A 1 185 ? 10.558 10.946 -13.460 1.00 88.12 185 SER A C 1
ATOM 1393 O O . SER A 1 185 ? 10.346 10.017 -12.686 1.00 88.12 185 SER A O 1
ATOM 1395 N N . THR A 1 186 ? 10.885 12.161 -13.024 1.00 79.69 186 THR A N 1
ATOM 1396 C CA . THR A 1 186 ? 10.910 12.523 -11.604 1.00 79.69 186 THR A CA 1
ATOM 1397 C C . THR A 1 186 ? 9.650 13.300 -11.227 1.00 79.69 186 THR A C 1
ATOM 1399 O O . THR A 1 186 ? 9.103 14.048 -12.040 1.00 79.69 186 THR A O 1
ATOM 1402 N N . CYS A 1 187 ? 9.197 13.141 -9.982 1.00 79.12 187 CYS A N 1
ATOM 1403 C CA . CYS A 1 187 ? 8.062 13.884 -9.433 1.00 79.12 187 CYS A CA 1
ATOM 1404 C C . CYS A 1 187 ? 8.306 15.402 -9.484 1.00 79.12 187 CYS A C 1
ATOM 1406 O O . CYS A 1 187 ? 9.370 15.888 -9.098 1.00 79.12 187 CYS A O 1
ATOM 1408 N N . SER A 1 188 ? 7.313 16.186 -9.914 1.00 76.00 188 SER A N 1
ATOM 1409 C CA . SER A 1 188 ? 7.470 17.642 -10.043 1.00 76.00 188 SER A CA 1
ATOM 1410 C C . SER A 1 188 ? 7.473 18.387 -8.703 1.00 76.00 188 SER A C 1
ATOM 1412 O O . SER A 1 188 ? 8.038 19.481 -8.612 1.00 76.00 188 SER A O 1
ATOM 1414 N N . PHE A 1 189 ? 6.870 17.807 -7.659 1.00 72.62 189 PHE A N 1
ATOM 1415 C CA . PHE A 1 189 ? 6.744 18.424 -6.333 1.00 72.62 189 PHE A CA 1
ATOM 1416 C C . PHE A 1 189 ? 8.073 18.464 -5.570 1.00 72.62 189 PHE A C 1
ATOM 1418 O O . PHE A 1 189 ? 8.404 19.466 -4.935 1.00 72.62 189 PHE A O 1
ATOM 1425 N N . ARG A 1 190 ? 8.878 17.402 -5.675 1.00 65.00 190 ARG A N 1
ATOM 1426 C CA . ARG A 1 190 ? 10.273 17.389 -5.225 1.00 65.00 190 ARG A CA 1
ATOM 1427 C C . ARG A 1 190 ? 11.154 17.301 -6.457 1.00 65.00 190 ARG A C 1
ATOM 1429 O O . ARG A 1 190 ? 11.281 16.231 -7.034 1.00 65.00 190 ARG A O 1
ATOM 1436 N N . LYS A 1 191 ? 11.819 18.402 -6.825 1.00 54.06 191 LYS A N 1
ATOM 1437 C CA . LYS A 1 191 ? 12.922 18.331 -7.793 1.00 54.06 191 LYS A CA 1
ATOM 1438 C C . LYS A 1 191 ? 13.979 17.380 -7.231 1.00 54.06 191 LYS A C 1
ATOM 1440 O O . LYS A 1 191 ? 14.759 17.777 -6.367 1.00 54.06 191 LYS A O 1
ATOM 1445 N N . MET A 1 192 ? 13.968 16.130 -7.686 1.00 55.00 192 MET A N 1
ATOM 1446 C CA . MET A 1 192 ? 15.016 15.166 -7.372 1.00 55.00 192 MET A CA 1
ATOM 1447 C C . MET A 1 192 ? 16.367 15.763 -7.783 1.00 55.00 192 MET A C 1
ATOM 1449 O O . MET A 1 192 ? 16.455 16.539 -8.742 1.00 55.00 192 MET A O 1
ATOM 1453 N N . ALA A 1 193 ? 17.423 15.447 -7.038 1.00 50.81 193 ALA A N 1
ATOM 1454 C CA . ALA A 1 193 ? 18.760 15.890 -7.402 1.00 50.81 193 ALA A CA 1
ATOM 1455 C C . ALA A 1 193 ? 19.175 15.221 -8.727 1.00 50.81 193 ALA A C 1
ATOM 1457 O O . ALA A 1 193 ? 19.359 14.009 -8.7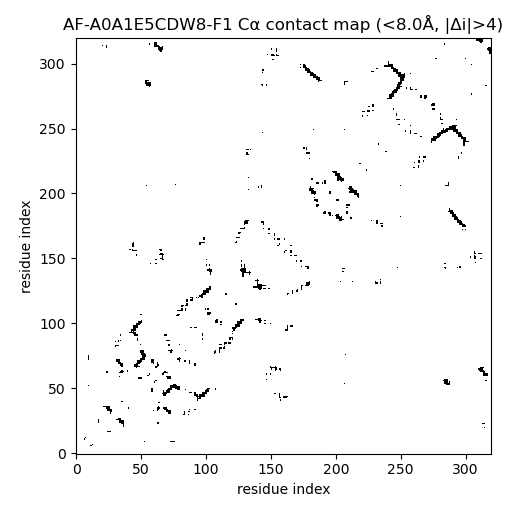80 1.00 50.81 193 ALA A O 1
ATOM 1458 N N . GLY A 1 194 ? 19.322 16.029 -9.783 1.00 58.16 194 GLY A N 1
ATOM 1459 C CA . GLY A 1 194 ? 19.711 15.594 -11.129 1.00 58.16 194 GLY A CA 1
ATOM 1460 C C . GLY A 1 194 ? 18.516 15.198 -12.001 1.00 58.16 194 GLY A C 1
ATOM 1461 O O . GLY A 1 194 ? 17.728 14.333 -11.630 1.00 58.16 194 GLY A O 1
ATOM 1462 N N . SER A 1 195 ? 18.390 15.813 -13.181 1.00 68.88 195 SER A N 1
ATOM 1463 C CA . SER A 1 195 ? 17.439 15.363 -14.205 1.00 68.88 195 SER A CA 1
ATOM 1464 C C . SER A 1 195 ? 17.707 13.901 -14.567 1.00 68.88 195 SER A C 1
ATOM 1466 O O . SER A 1 195 ? 18.863 13.472 -14.626 1.00 68.88 195 SER A O 1
ATOM 1468 N N . LEU A 1 196 ? 16.636 13.135 -14.773 1.00 82.25 196 LEU A N 1
ATOM 1469 C CA . LEU A 1 196 ? 16.727 11.831 -15.416 1.00 82.25 196 LEU A CA 1
ATOM 1470 C C . LEU A 1 196 ? 16.844 12.078 -16.921 1.00 82.25 196 LEU A C 1
ATOM 1472 O O . LEU A 1 196 ? 16.011 12.782 -17.500 1.00 82.25 196 LEU A O 1
ATOM 1476 N N . GLU A 1 197 ? 17.901 11.565 -17.540 1.00 86.88 197 GLU A N 1
ATOM 1477 C CA . GLU A 1 197 ? 18.097 11.744 -18.974 1.00 86.88 197 GLU A CA 1
ATOM 1478 C C . GLU A 1 197 ? 17.105 10.879 -19.766 1.00 86.88 197 GLU A C 1
ATOM 1480 O O . GLU A 1 197 ? 16.692 9.809 -19.331 1.00 86.88 197 GLU A O 1
ATOM 1485 N N . SER A 1 198 ? 16.743 11.302 -20.981 1.00 87.38 198 SER A N 1
ATOM 1486 C CA . SER A 1 198 ? 15.728 10.607 -21.806 1.00 87.38 198 SER A CA 1
ATOM 1487 C C . SER A 1 198 ? 16.053 9.144 -22.160 1.00 87.38 198 SER A C 1
ATOM 1489 O O . SER A 1 198 ? 15.166 8.388 -22.561 1.00 87.38 198 SER A O 1
ATOM 1491 N N . HIS A 1 199 ? 17.319 8.747 -22.026 1.00 89.81 199 HIS A N 1
ATOM 1492 C CA . HIS A 1 199 ? 17.828 7.402 -22.296 1.00 89.81 199 HIS A CA 1
ATOM 1493 C C . HIS A 1 199 ? 18.075 6.587 -21.016 1.00 89.81 199 HIS A C 1
ATOM 1495 O O . HIS A 1 199 ? 18.609 5.482 -21.097 1.00 89.81 199 HIS A O 1
ATOM 1501 N N . GLU A 1 200 ? 17.692 7.112 -19.853 1.00 92.81 200 GLU A N 1
ATOM 1502 C CA . GLU A 1 200 ? 17.840 6.477 -18.546 1.00 92.81 200 GLU A CA 1
ATOM 1503 C C . GLU A 1 200 ? 16.469 6.131 -17.952 1.00 92.81 200 GLU A C 1
ATOM 1505 O O . GLU A 1 200 ? 15.441 6.717 -18.300 1.00 92.81 200 GLU A O 1
ATOM 1510 N N . VAL A 1 201 ? 16.466 5.169 -17.033 1.00 93.12 201 VAL A N 1
ATOM 1511 C CA . VAL A 1 201 ? 15.367 4.928 -16.092 1.00 93.12 201 VAL A CA 1
ATOM 1512 C C . VAL A 1 201 ? 15.957 4.843 -14.695 1.00 93.12 201 VAL A C 1
ATOM 1514 O O . VAL A 1 201 ? 17.048 4.299 -14.505 1.00 93.12 201 VAL A O 1
ATOM 1517 N N . GLU A 1 202 ? 15.236 5.376 -13.721 1.00 94.31 202 GLU A N 1
ATOM 1518 C CA . GLU A 1 202 ? 15.599 5.264 -12.316 1.00 94.31 202 GLU A CA 1
ATOM 1519 C C . GLU A 1 202 ? 15.032 3.937 -11.789 1.00 94.31 202 GLU A C 1
ATOM 1521 O O . GLU A 1 202 ? 13.820 3.715 -11.813 1.00 94.31 202 GLU A O 1
ATOM 1526 N N . TYR A 1 203 ? 15.906 3.020 -11.376 1.00 95.75 203 TYR A N 1
ATOM 1527 C CA . TYR A 1 203 ? 15.549 1.660 -10.977 1.00 95.75 203 TYR A CA 1
ATOM 1528 C C . TYR A 1 203 ? 15.575 1.506 -9.456 1.00 95.75 203 TYR A C 1
ATOM 1530 O O . TYR A 1 203 ? 16.547 1.890 -8.804 1.00 95.75 203 TYR A O 1
ATOM 1538 N N . GLY A 1 204 ? 14.531 0.900 -8.890 1.00 95.31 204 GLY A N 1
ATOM 1539 C CA . GLY A 1 204 ? 14.373 0.745 -7.445 1.00 95.31 204 GLY A CA 1
ATOM 1540 C C . GLY A 1 204 ? 13.904 2.015 -6.748 1.00 95.31 204 GLY A C 1
ATOM 1541 O O . GLY A 1 204 ? 14.398 2.337 -5.668 1.00 95.31 204 GLY A O 1
ATOM 1542 N N . VAL A 1 205 ? 13.015 2.778 -7.383 1.00 93.38 205 VAL A N 1
ATOM 1543 C CA . VAL A 1 205 ? 12.489 4.025 -6.809 1.00 93.38 205 VAL A CA 1
ATOM 1544 C C . VAL A 1 205 ? 11.555 3.764 -5.629 1.00 93.38 205 VAL A C 1
ATOM 1546 O O . VAL A 1 205 ? 10.832 2.768 -5.604 1.00 93.38 205 VAL A O 1
ATOM 1549 N N . GLY A 1 206 ? 11.573 4.685 -4.663 1.00 90.69 206 GLY A N 1
ATOM 1550 C CA . GLY A 1 206 ? 10.608 4.734 -3.566 1.00 90.69 206 GLY A CA 1
ATOM 1551 C C . GLY A 1 206 ? 9.348 5.522 -3.933 1.00 90.69 206 GLY A C 1
ATOM 1552 O O . GLY A 1 206 ? 9.199 5.998 -5.063 1.00 90.69 206 GLY A O 1
ATOM 1553 N N . ILE A 1 207 ? 8.444 5.692 -2.964 1.00 86.50 207 ILE A N 1
ATOM 1554 C CA . ILE A 1 207 ? 7.183 6.415 -3.179 1.00 86.50 207 ILE A CA 1
ATOM 1555 C C . ILE A 1 207 ? 7.248 7.915 -2.853 1.00 86.50 207 ILE A C 1
ATOM 1557 O O . ILE A 1 207 ? 6.395 8.653 -3.326 1.00 86.50 207 ILE A O 1
ATOM 1561 N N . HIS A 1 208 ? 8.252 8.432 -2.131 1.00 84.06 208 HIS A N 1
ATOM 1562 C CA . HIS A 1 208 ? 8.352 9.874 -1.814 1.00 84.06 208 HIS A CA 1
ATOM 1563 C C . HIS A 1 208 ? 9.238 10.662 -2.792 1.00 84.06 208 HIS A C 1
ATOM 1565 O O . HIS A 1 208 ? 9.685 11.777 -2.491 1.00 84.06 208 HIS A O 1
ATOM 1571 N N . GLY A 1 209 ? 9.525 10.085 -3.960 1.00 70.62 209 GLY A N 1
ATOM 1572 C CA . GLY A 1 209 ? 10.468 10.654 -4.920 1.00 70.62 209 GLY A CA 1
ATOM 1573 C C . GLY A 1 209 ? 11.921 10.560 -4.448 1.00 70.62 209 GLY A C 1
ATOM 1574 O O . GLY A 1 209 ? 12.738 11.407 -4.810 1.00 70.62 209 GLY A O 1
ATOM 1575 N N . GLU A 1 210 ? 12.253 9.574 -3.608 1.00 78.25 210 GLU A N 1
ATOM 1576 C CA . GLU A 1 210 ? 13.645 9.235 -3.318 1.00 78.25 210 GLU A CA 1
ATOM 1577 C C . GLU A 1 210 ? 14.324 8.637 -4.555 1.00 78.25 210 GLU A C 1
ATOM 1579 O O . GLU A 1 210 ? 13.677 7.978 -5.374 1.00 78.25 210 GLU A O 1
ATOM 1584 N N . LEU A 1 211 ? 15.637 8.857 -4.684 1.00 81.19 211 LEU A N 1
ATOM 1585 C CA . LEU A 1 211 ? 16.429 8.228 -5.740 1.00 81.19 211 LEU A CA 1
ATOM 1586 C C . LEU A 1 211 ? 16.310 6.702 -5.660 1.00 81.19 211 LEU A C 1
ATOM 1588 O O . LEU A 1 211 ? 16.122 6.125 -4.581 1.00 81.19 211 LEU A O 1
ATOM 1592 N N . GLY A 1 212 ? 16.408 6.067 -6.823 1.00 86.44 212 GLY A N 1
ATOM 1593 C CA . GLY A 1 212 ? 16.498 4.626 -6.907 1.00 86.44 212 GLY A CA 1
ATOM 1594 C C . GLY A 1 212 ? 17.861 4.129 -6.437 1.00 86.44 212 GLY A C 1
ATOM 1595 O O . GLY A 1 212 ? 18.737 4.893 -6.026 1.00 86.44 212 GLY A O 1
ATOM 1596 N N . ILE A 1 213 ? 18.059 2.818 -6.525 1.00 91.38 213 ILE A N 1
ATOM 1597 C CA . ILE A 1 213 ? 19.360 2.209 -6.233 1.00 91.38 213 ILE A CA 1
ATOM 1598 C C . ILE A 1 213 ? 20.356 2.396 -7.384 1.00 91.38 213 ILE A C 1
ATOM 1600 O O . ILE A 1 213 ? 21.565 2.286 -7.183 1.00 91.38 213 ILE A O 1
ATOM 1604 N N . SER A 1 214 ? 19.865 2.641 -8.604 1.00 92.88 214 SER A N 1
ATOM 1605 C CA . SER A 1 214 ? 20.702 2.844 -9.788 1.00 92.88 214 SER A CA 1
ATOM 1606 C C . SER A 1 214 ? 19.928 3.478 -10.943 1.00 92.88 214 SER A C 1
ATOM 1608 O O . SER A 1 214 ? 18.706 3.361 -11.028 1.00 92.88 214 SER A O 1
ATOM 1610 N N . ARG A 1 215 ? 20.662 4.073 -11.887 1.00 93.00 215 ARG A N 1
ATOM 1611 C CA . ARG A 1 215 ? 20.154 4.426 -13.216 1.00 93.00 215 ARG A CA 1
ATOM 1612 C C . ARG A 1 215 ? 20.585 3.369 -14.216 1.00 93.00 215 ARG A C 1
ATOM 1614 O O . ARG A 1 215 ? 21.764 3.019 -14.266 1.00 93.00 215 ARG A O 1
ATOM 1621 N N . ILE A 1 216 ? 19.644 2.867 -15.006 1.00 94.69 216 ILE A N 1
ATOM 1622 C CA . ILE A 1 216 ? 19.915 1.869 -16.049 1.00 94.69 216 ILE A CA 1
ATOM 1623 C C . ILE A 1 216 ? 19.449 2.386 -17.416 1.00 94.69 216 ILE A C 1
ATOM 1625 O O . ILE A 1 216 ? 18.612 3.291 -17.473 1.00 94.69 216 ILE A O 1
ATOM 1629 N N . PRO A 1 217 ? 19.961 1.837 -18.534 1.00 95.06 217 PRO A N 1
ATOM 1630 C CA . PRO A 1 217 ? 19.513 2.238 -19.860 1.00 95.06 217 PRO A CA 1
ATOM 1631 C C . PRO A 1 217 ? 18.011 2.021 -20.046 1.00 95.06 217 PRO A C 1
ATOM 1633 O O . PRO A 1 217 ? 17.480 0.943 -19.750 1.00 95.06 217 PRO A O 1
ATOM 1636 N N . ARG A 1 218 ? 17.336 3.021 -20.616 1.00 93.75 218 ARG A N 1
ATOM 1637 C CA . ARG A 1 218 ? 15.946 2.896 -21.044 1.00 93.75 218 ARG A CA 1
ATOM 1638 C C . ARG A 1 218 ? 15.821 1.752 -22.034 1.00 93.75 218 ARG A C 1
ATOM 1640 O O . ARG A 1 218 ? 16.433 1.757 -23.099 1.00 93.75 218 ARG A O 1
ATOM 1647 N N . SER A 1 219 ? 15.011 0.776 -21.649 1.00 93.06 219 SER A N 1
ATOM 1648 C CA . SER A 1 219 ? 14.834 -0.475 -22.369 1.00 93.06 219 SER A CA 1
ATOM 1649 C C . SER A 1 219 ? 13.345 -0.747 -22.579 1.00 93.06 219 SER A C 1
ATOM 1651 O O . SER A 1 219 ? 12.525 -0.263 -21.794 1.00 93.06 219 SER A O 1
ATOM 1653 N N . PRO A 1 220 ? 12.967 -1.501 -23.623 1.00 93.69 220 PRO A N 1
ATOM 1654 C CA . PRO A 1 220 ? 11.585 -1.922 -23.803 1.00 93.69 220 PRO A CA 1
ATOM 1655 C C . PRO A 1 220 ? 11.096 -2.802 -22.641 1.00 93.69 220 PRO A C 1
ATOM 1657 O O . PRO A 1 220 ? 11.886 -3.400 -21.905 1.00 93.69 220 PRO A O 1
ATOM 1660 N N . ILE A 1 221 ? 9.775 -2.902 -22.491 1.00 92.81 221 ILE A N 1
ATOM 1661 C CA . ILE A 1 221 ? 9.134 -3.575 -21.354 1.00 92.81 221 ILE A CA 1
ATOM 1662 C C . ILE A 1 221 ? 9.498 -5.064 -21.246 1.00 92.81 221 ILE A C 1
ATOM 1664 O O . ILE A 1 221 ? 9.739 -5.557 -20.150 1.00 92.81 221 ILE A O 1
ATOM 1668 N N . ASN A 1 222 ? 9.689 -5.738 -22.384 1.00 94.69 222 ASN A N 1
ATOM 1669 C CA . ASN A 1 222 ? 10.138 -7.134 -22.475 1.00 94.69 222 ASN A CA 1
ATOM 1670 C C . ASN A 1 222 ? 11.611 -7.361 -22.085 1.00 94.69 222 ASN A C 1
ATOM 1672 O O . ASN A 1 222 ? 12.110 -8.479 -22.161 1.00 94.69 222 ASN A O 1
ATOM 1676 N N . VAL A 1 223 ? 12.329 -6.305 -21.702 1.00 96.62 223 VAL A N 1
ATOM 1677 C CA . VAL A 1 223 ? 13.664 -6.378 -21.093 1.00 96.62 223 VAL A CA 1
ATOM 1678 C C . VAL A 1 223 ? 13.591 -5.945 -19.631 1.00 96.62 223 VAL A C 1
ATOM 1680 O O . VAL A 1 223 ? 14.197 -6.574 -18.765 1.00 96.62 223 VAL A O 1
ATOM 1683 N N . LEU A 1 224 ? 12.830 -4.886 -19.347 1.00 96.38 224 LEU A N 1
ATOM 1684 C CA . LEU A 1 224 ? 12.727 -4.316 -18.007 1.00 96.38 224 LEU A CA 1
ATOM 1685 C C . LEU A 1 224 ? 11.955 -5.223 -17.038 1.00 96.38 224 LEU A C 1
ATOM 1687 O O . LEU A 1 224 ? 12.423 -5.456 -15.927 1.00 96.38 224 LEU A O 1
ATOM 1691 N N . ILE A 1 225 ? 10.814 -5.772 -17.466 1.00 98.12 225 ILE A N 1
ATOM 1692 C CA . ILE A 1 225 ? 9.960 -6.626 -16.630 1.00 98.12 225 ILE A CA 1
ATOM 1693 C C . ILE A 1 225 ? 10.666 -7.926 -16.219 1.00 98.12 225 ILE A C 1
ATOM 1695 O O . ILE A 1 225 ? 10.667 -8.211 -15.020 1.00 98.12 225 ILE A O 1
ATOM 1699 N N . PRO A 1 226 ? 11.329 -8.687 -17.122 1.00 98.12 226 PRO A N 1
ATOM 1700 C CA . PRO A 1 226 ? 12.106 -9.854 -16.709 1.00 98.12 226 PRO A CA 1
ATOM 1701 C C . PRO A 1 226 ? 13.136 -9.537 -15.625 1.00 98.12 226 PRO A C 1
ATOM 1703 O O . PRO A 1 226 ? 13.210 -10.256 -14.633 1.00 98.12 226 PRO A O 1
ATOM 1706 N N . LYS A 1 227 ? 13.868 -8.422 -15.765 1.00 97.62 227 LYS A N 1
ATOM 1707 C CA . LYS A 1 227 ? 14.835 -7.980 -14.755 1.00 97.62 227 LYS A CA 1
ATOM 1708 C C . LYS A 1 227 ? 14.168 -7.695 -13.404 1.00 97.62 227 LYS A C 1
ATOM 1710 O O . LYS A 1 227 ? 14.685 -8.125 -12.378 1.00 97.62 227 LYS A O 1
ATOM 1715 N N . MET A 1 228 ? 13.045 -6.975 -13.397 1.00 98.06 228 MET A N 1
ATOM 1716 C CA . MET A 1 228 ? 12.310 -6.670 -12.163 1.00 98.06 228 MET A CA 1
ATOM 1717 C C . MET A 1 228 ? 11.825 -7.942 -11.470 1.00 98.06 228 MET A C 1
ATOM 1719 O O . MET A 1 228 ? 12.004 -8.084 -10.265 1.00 98.06 228 MET A O 1
ATOM 1723 N N . ILE A 1 229 ? 11.253 -8.883 -12.225 1.00 97.62 229 ILE A N 1
ATOM 1724 C CA . ILE A 1 229 ? 10.805 -10.170 -11.686 1.00 97.62 229 ILE A CA 1
ATOM 1725 C C . ILE A 1 229 ? 11.990 -10.984 -11.155 1.00 97.62 229 ILE A C 1
ATOM 1727 O O . ILE A 1 229 ? 11.889 -11.538 -10.066 1.00 97.62 229 ILE A O 1
ATOM 1731 N N . ASP A 1 230 ? 13.115 -11.036 -11.871 1.00 96.38 230 ASP A N 1
ATOM 1732 C CA . ASP A 1 230 ? 14.312 -11.751 -11.416 1.00 96.38 230 ASP A CA 1
ATOM 1733 C C . ASP A 1 230 ? 14.837 -11.208 -10.083 1.00 96.38 230 ASP A C 1
ATOM 1735 O O . ASP A 1 230 ? 15.105 -11.993 -9.173 1.00 96.38 230 ASP A O 1
ATOM 1739 N N . ASP A 1 231 ? 14.949 -9.886 -9.952 1.00 96.69 231 ASP A N 1
ATOM 1740 C CA . ASP A 1 231 ? 15.410 -9.241 -8.720 1.00 96.69 231 ASP A CA 1
ATOM 1741 C C . ASP A 1 231 ? 14.400 -9.458 -7.570 1.00 96.69 231 ASP A C 1
ATOM 1743 O O . ASP A 1 231 ? 14.792 -9.774 -6.445 1.00 96.69 231 ASP A O 1
ATOM 1747 N N . ILE A 1 232 ? 13.092 -9.373 -7.852 1.00 96.62 232 ILE A N 1
ATOM 1748 C CA . ILE A 1 232 ? 12.029 -9.667 -6.878 1.00 96.62 232 ILE A CA 1
ATOM 1749 C C . ILE A 1 232 ? 12.126 -11.111 -6.380 1.00 96.62 232 ILE A C 1
ATOM 1751 O O . ILE A 1 232 ? 12.151 -11.339 -5.171 1.00 96.62 232 ILE A O 1
ATOM 1755 N N . LEU A 1 233 ? 12.207 -12.090 -7.282 1.00 94.38 233 LEU A N 1
ATOM 1756 C CA . LEU A 1 233 ? 12.257 -13.505 -6.914 1.00 94.38 233 LEU A CA 1
ATOM 1757 C C . LEU A 1 233 ? 13.546 -13.858 -6.161 1.00 94.38 233 LEU A C 1
ATOM 1759 O O . LEU A 1 233 ? 13.498 -14.675 -5.250 1.00 94.38 233 LEU A O 1
ATOM 1763 N N . GLN A 1 234 ? 14.678 -13.225 -6.485 1.00 93.19 234 GLN A N 1
ATOM 1764 C CA . GLN A 1 234 ? 15.928 -13.388 -5.729 1.00 93.19 234 GLN A CA 1
ATOM 1765 C C . GLN A 1 234 ? 15.830 -12.852 -4.294 1.00 93.19 234 GLN A C 1
ATOM 1767 O O . GLN A 1 234 ? 16.528 -13.347 -3.411 1.00 93.19 234 GLN A O 1
ATOM 1772 N N . SER A 1 235 ? 14.972 -11.857 -4.052 1.00 92.44 235 SER A N 1
ATOM 1773 C CA . SER A 1 235 ? 14.732 -11.290 -2.717 1.00 92.44 235 SER A CA 1
ATOM 1774 C C . SER A 1 235 ? 13.727 -12.091 -1.866 1.00 92.44 235 SER A C 1
ATOM 1776 O O . SER A 1 235 ? 13.545 -11.799 -0.677 1.00 92.44 235 SER A O 1
ATOM 1778 N N . LEU A 1 236 ? 13.050 -13.079 -2.463 1.00 88.88 236 LEU A N 1
ATOM 1779 C CA . LEU A 1 236 ? 12.160 -14.013 -1.774 1.00 88.88 236 LEU A CA 1
ATOM 1780 C C . LEU A 1 236 ? 12.958 -15.240 -1.318 1.00 88.88 236 LEU A C 1
ATOM 1782 O O . LEU A 1 236 ? 13.652 -15.872 -2.108 1.00 88.88 236 LEU A O 1
ATOM 1786 N N . GLU A 1 237 ? 12.831 -15.614 -0.044 1.00 74.44 237 GLU A N 1
ATOM 1787 C CA . GLU A 1 237 ? 13.549 -16.773 0.516 1.00 74.44 237 GLU A CA 1
ATOM 1788 C C . GLU A 1 237 ? 13.031 -18.116 -0.024 1.00 74.44 237 GLU A C 1
ATOM 1790 O O . GLU A 1 237 ? 13.779 -19.088 -0.131 1.00 74.44 237 GLU A O 1
ATOM 1795 N N . ALA A 1 238 ? 11.749 -18.173 -0.386 1.00 65.69 238 ALA A N 1
ATOM 1796 C CA . ALA A 1 238 ? 11.129 -19.307 -1.050 1.00 65.69 238 ALA A CA 1
ATOM 1797 C C . ALA A 1 238 ? 10.025 -18.799 -1.980 1.00 65.69 238 ALA A C 1
ATOM 1799 O O . ALA A 1 238 ? 9.182 -18.009 -1.569 1.00 65.69 238 ALA A O 1
ATOM 1800 N N . ALA A 1 239 ? 10.037 -19.269 -3.224 1.00 65.75 239 ALA A N 1
ATOM 1801 C CA . ALA A 1 239 ? 8.993 -19.041 -4.211 1.00 65.75 239 ALA A CA 1
ATOM 1802 C C . ALA A 1 239 ? 8.415 -20.414 -4.563 1.00 65.75 239 ALA A C 1
ATOM 1804 O O . ALA A 1 239 ? 9.052 -21.205 -5.259 1.00 65.75 239 ALA A O 1
ATOM 1805 N N . SER A 1 240 ? 7.274 -20.752 -3.969 1.00 65.00 240 SER A N 1
ATOM 1806 C CA . SER A 1 240 ? 6.750 -22.128 -3.969 1.00 65.00 240 SER A CA 1
ATOM 1807 C C . SER A 1 240 ? 5.323 -22.244 -4.499 1.00 65.00 240 SER A C 1
ATOM 1809 O O . SER A 1 240 ? 4.811 -23.355 -4.638 1.00 65.00 240 SER A O 1
ATOM 1811 N N . SER A 1 241 ? 4.686 -21.111 -4.805 1.00 68.62 241 SER A N 1
ATOM 1812 C CA . SER A 1 241 ? 3.246 -21.022 -5.036 1.00 68.62 241 SER A CA 1
ATOM 1813 C C . SER A 1 241 ? 2.867 -20.355 -6.363 1.00 68.62 241 SER A C 1
ATOM 1815 O O . SER A 1 241 ? 3.715 -19.917 -7.143 1.00 68.62 241 SER A O 1
ATOM 1817 N N . GLN A 1 242 ? 1.556 -20.303 -6.619 1.00 86.69 242 GLN A N 1
ATOM 1818 C CA . GLN A 1 242 ? 0.958 -19.453 -7.645 1.00 86.69 242 GLN A CA 1
ATOM 1819 C C . GLN A 1 242 ? 0.832 -18.028 -7.084 1.00 86.69 242 GLN A C 1
ATOM 1821 O O . GLN A 1 242 ? -0.015 -17.801 -6.216 1.00 86.69 242 GLN A O 1
ATOM 1826 N N . PRO A 1 243 ? 1.651 -17.064 -7.536 1.00 93.81 243 PRO A N 1
ATOM 1827 C CA . PRO A 1 243 ? 1.735 -15.773 -6.874 1.00 93.81 243 PRO A CA 1
ATOM 1828 C C . PRO A 1 243 ? 0.502 -14.905 -7.128 1.00 93.81 243 PRO A C 1
ATOM 1830 O O . PRO A 1 243 ? -0.192 -15.055 -8.138 1.00 93.81 243 PRO A O 1
ATOM 1833 N N . ILE A 1 244 ? 0.286 -13.931 -6.248 1.00 97.06 244 ILE A N 1
ATOM 1834 C CA . ILE A 1 244 ? -0.516 -12.747 -6.574 1.00 97.06 244 ILE A CA 1
ATOM 1835 C C . ILE A 1 244 ? 0.434 -11.714 -7.172 1.00 97.06 244 ILE A C 1
ATOM 1837 O O . ILE A 1 244 ? 1.497 -11.444 -6.610 1.00 97.06 244 ILE A O 1
ATOM 1841 N N . LEU A 1 245 ? 0.060 -11.157 -8.320 1.00 98.25 245 LEU A N 1
ATOM 1842 C CA . LEU A 1 245 ? 0.841 -10.152 -9.032 1.00 98.25 245 LEU A CA 1
ATOM 1843 C C . LEU A 1 245 ? 0.081 -8.829 -9.050 1.00 98.25 245 LEU A C 1
ATOM 1845 O O . LEU A 1 245 ? -1.036 -8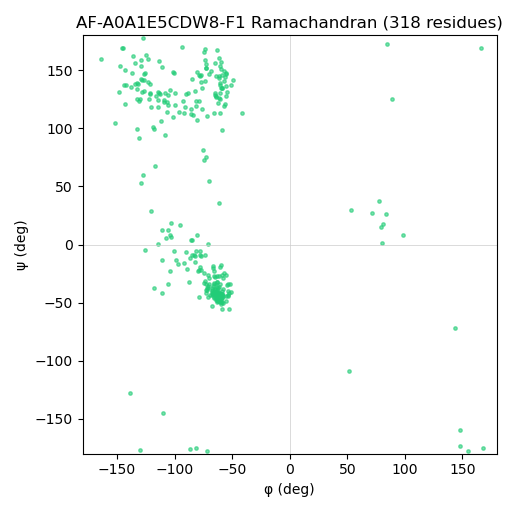.764 -9.557 1.00 98.25 245 LEU A O 1
ATOM 1849 N N . MET A 1 246 ? 0.703 -7.762 -8.564 1.00 98.69 246 MET A N 1
ATOM 1850 C CA . MET A 1 246 ? 0.189 -6.411 -8.753 1.00 98.69 246 MET A CA 1
ATOM 1851 C C . MET A 1 246 ? 1.119 -5.602 -9.655 1.00 98.69 246 MET A C 1
ATOM 1853 O O . MET A 1 246 ? 2.322 -5.525 -9.411 1.00 98.69 246 MET A O 1
ATOM 1857 N N . VAL A 1 247 ? 0.540 -4.975 -10.677 1.00 98.75 247 VAL A N 1
ATOM 1858 C CA . VAL A 1 247 ? 1.182 -3.951 -11.503 1.00 98.75 247 VAL A CA 1
ATOM 1859 C C . VAL A 1 247 ? 0.579 -2.605 -11.133 1.00 98.75 247 VAL A C 1
ATOM 1861 O O . VAL A 1 247 ? -0.605 -2.357 -11.359 1.00 98.75 247 VAL A O 1
ATOM 1864 N N . ASN A 1 248 ? 1.401 -1.739 -10.554 1.00 98.69 248 ASN A N 1
ATOM 1865 C CA . ASN A 1 248 ? 0.981 -0.446 -10.039 1.00 98.69 248 ASN A CA 1
ATOM 1866 C C . ASN A 1 248 ? 1.606 0.700 -10.844 1.00 98.69 248 ASN A C 1
ATOM 1868 O O . ASN A 1 248 ? 2.816 0.731 -11.043 1.00 98.69 248 ASN A O 1
ATOM 1872 N N . GLY A 1 249 ? 0.801 1.667 -11.274 1.00 98.00 249 GLY A N 1
ATOM 1873 C CA . GLY A 1 249 ? 1.285 2.931 -11.822 1.00 98.00 249 GLY A CA 1
ATOM 1874 C C . GLY A 1 249 ? 1.754 3.887 -10.722 1.00 98.00 249 GLY A C 1
ATOM 1875 O O . GLY A 1 249 ? 1.099 4.033 -9.694 1.00 98.00 249 GLY A O 1
ATOM 1876 N N . LEU A 1 250 ? 2.857 4.601 -10.959 1.00 96.06 250 LEU A N 1
ATOM 1877 C CA . LEU A 1 250 ? 3.387 5.606 -10.023 1.00 96.06 250 LEU A CA 1
ATOM 1878 C C . LEU A 1 250 ? 2.753 6.998 -10.195 1.00 96.06 250 LEU A C 1
ATOM 1880 O O . LEU A 1 250 ? 3.146 7.938 -9.507 1.00 96.06 250 LEU A O 1
ATOM 1884 N N . GLY A 1 251 ? 1.768 7.143 -11.084 1.00 94.81 251 GLY A N 1
ATOM 1885 C CA . GLY A 1 251 ? 1.053 8.400 -11.302 1.00 94.81 251 GLY A CA 1
ATOM 1886 C C . GLY A 1 251 ? 0.680 8.630 -12.760 1.00 94.81 251 GLY A C 1
ATOM 1887 O O . GLY A 1 251 ? -0.488 8.536 -13.124 1.00 94.81 251 GLY A O 1
ATOM 1888 N N . ALA A 1 252 ? 1.673 8.931 -13.598 1.00 94.44 252 ALA A N 1
ATOM 1889 C CA . ALA A 1 252 ? 1.459 9.360 -14.983 1.00 94.44 252 ALA A CA 1
ATOM 1890 C C . ALA A 1 252 ? 1.426 8.218 -16.018 1.00 94.44 252 ALA A C 1
ATOM 1892 O O . ALA A 1 252 ? 1.117 8.478 -17.182 1.00 94.44 252 ALA A O 1
ATOM 1893 N N . ALA A 1 253 ? 1.721 6.978 -15.609 1.00 94.44 253 ALA A N 1
ATOM 1894 C CA . ALA A 1 253 ? 1.656 5.811 -16.488 1.00 94.44 253 ALA A CA 1
ATOM 1895 C C . ALA A 1 253 ? 0.231 5.596 -17.028 1.00 94.44 253 ALA A C 1
ATOM 1897 O O . ALA A 1 253 ? -0.753 5.698 -16.289 1.00 94.44 253 ALA A O 1
ATOM 1898 N N . LEU A 1 254 ? 0.112 5.285 -18.321 1.00 95.81 254 LEU A N 1
ATOM 1899 C CA . LEU A 1 254 ? -1.183 5.016 -18.944 1.00 95.81 254 LEU A CA 1
ATOM 1900 C C . LEU A 1 254 ? -1.668 3.614 -18.578 1.00 95.81 254 LEU A C 1
ATOM 1902 O O . LEU A 1 254 ? -0.877 2.677 -18.524 1.00 95.81 254 LEU A O 1
ATOM 1906 N N . ALA A 1 255 ? -2.984 3.440 -18.433 1.00 96.19 255 ALA A N 1
ATOM 1907 C CA . ALA A 1 255 ? -3.578 2.129 -18.154 1.00 96.19 255 ALA A CA 1
ATOM 1908 C C 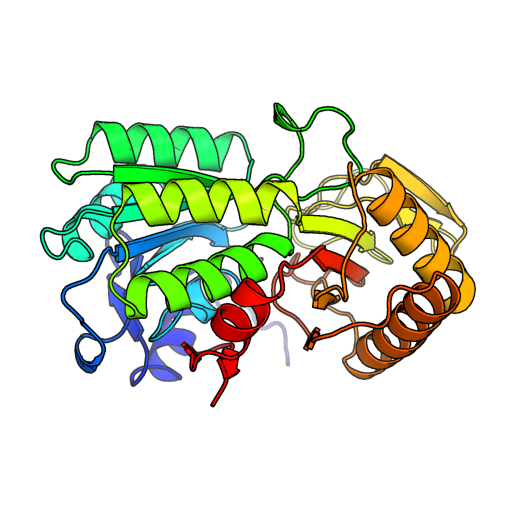. ALA A 1 255 ? -3.146 1.056 -19.172 1.00 96.19 255 ALA A C 1
ATOM 1910 O O . ALA A 1 255 ? -2.790 -0.049 -18.782 1.00 96.19 255 ALA A O 1
ATOM 1911 N N . SER A 1 256 ? -3.065 1.412 -20.459 1.00 96.69 256 SER A N 1
ATOM 1912 C CA . SER A 1 256 ? -2.592 0.499 -21.507 1.00 96.69 256 SER A CA 1
ATOM 1913 C C . SER A 1 256 ? -1.138 0.060 -21.323 1.00 96.69 256 SER A C 1
ATOM 1915 O O . SER A 1 256 ? -0.791 -1.057 -21.692 1.00 96.69 256 SER A O 1
ATOM 1917 N N . ASP A 1 257 ? -0.279 0.917 -20.765 1.00 95.56 257 ASP A N 1
ATOM 1918 C CA . ASP A 1 257 ? 1.116 0.557 -20.492 1.00 95.56 257 ASP A CA 1
ATOM 1919 C C . ASP A 1 257 ? 1.203 -0.412 -19.305 1.00 95.56 257 ASP A C 1
ATOM 1921 O O . ASP A 1 257 ? 2.039 -1.316 -19.301 1.00 95.56 257 ASP A O 1
ATOM 1925 N N . LEU A 1 258 ? 0.302 -0.265 -18.325 1.00 98.12 258 LEU A N 1
ATOM 1926 C CA . LEU A 1 258 ? 0.174 -1.195 -17.202 1.00 98.12 258 LEU A CA 1
ATOM 1927 C C . LEU A 1 258 ? -0.329 -2.571 -17.661 1.00 98.12 258 LEU A C 1
ATOM 1929 O O . LEU A 1 258 ? 0.183 -3.585 -17.191 1.00 98.12 258 LEU A O 1
ATOM 1933 N N . ASP A 1 259 ? -1.266 -2.625 -18.611 1.00 98.12 259 ASP A N 1
ATOM 1934 C CA . ASP A 1 259 ? -1.745 -3.889 -19.188 1.00 98.12 259 ASP A CA 1
ATOM 1935 C C . ASP A 1 259 ? -0.622 -4.635 -19.929 1.00 98.12 259 ASP A C 1
ATOM 1937 O O . ASP A 1 259 ? -0.457 -5.844 -19.760 1.00 98.12 259 ASP A O 1
ATOM 1941 N N . LEU A 1 260 ? 0.211 -3.914 -20.691 1.00 98.00 260 LEU A N 1
ATOM 1942 C CA . LEU A 1 260 ? 1.388 -4.492 -21.352 1.00 98.00 260 LEU A CA 1
ATOM 1943 C C . LEU A 1 260 ? 2.428 -4.996 -20.340 1.00 98.00 260 LEU A C 1
ATOM 1945 O O . LEU A 1 260 ? 3.047 -6.041 -20.550 1.00 98.00 260 LEU A O 1
ATOM 1949 N N . ALA A 1 261 ? 2.625 -4.268 -19.236 1.00 98.25 261 ALA A N 1
ATOM 1950 C CA . ALA A 1 261 ? 3.503 -4.696 -18.149 1.00 98.25 261 ALA A CA 1
ATOM 1951 C C . ALA A 1 261 ? 2.992 -5.984 -17.494 1.00 98.25 261 ALA A C 1
ATOM 1953 O O . ALA A 1 261 ? 3.781 -6.885 -17.205 1.00 98.25 261 ALA A O 1
ATOM 1954 N N . LEU A 1 262 ? 1.676 -6.069 -17.276 1.00 98.62 262 LEU A N 1
ATOM 1955 C CA . LEU A 1 262 ? 1.020 -7.233 -16.698 1.00 98.62 262 LEU A CA 1
ATOM 1956 C C . LEU A 1 262 ? 1.176 -8.461 -17.597 1.00 98.62 262 LEU A C 1
ATOM 1958 O O . LEU A 1 262 ? 1.598 -9.506 -17.103 1.00 98.62 262 LEU A O 1
ATOM 1962 N N . GLU A 1 263 ? 0.877 -8.336 -18.893 1.00 98.38 263 GLU A N 1
ATOM 1963 C CA . GLU A 1 263 ? 1.000 -9.437 -19.858 1.00 98.38 263 GLU A CA 1
ATOM 1964 C C . GLU A 1 263 ? 2.422 -10.018 -19.851 1.00 98.38 263 GLU A C 1
ATOM 1966 O O . GLU A 1 263 ? 2.611 -11.231 -19.705 1.00 98.38 263 GLU A O 1
ATOM 1971 N N . GLU A 1 264 ? 3.436 -9.152 -19.933 1.00 98.62 264 GLU A N 1
ATOM 1972 C CA . GLU A 1 264 ? 4.834 -9.582 -19.927 1.00 98.62 264 GLU A CA 1
ATOM 1973 C C . GLU A 1 264 ? 5.233 -10.202 -18.578 1.00 98.62 264 GLU A C 1
ATOM 1975 O O . GLU A 1 264 ? 5.890 -11.243 -18.548 1.00 98.62 264 GLU A O 1
ATOM 1980 N N . ALA A 1 265 ? 4.803 -9.630 -17.449 1.00 98.38 265 ALA A N 1
ATOM 1981 C CA . ALA A 1 265 ? 5.117 -10.165 -16.123 1.00 98.38 265 ALA A CA 1
ATOM 1982 C C . ALA A 1 265 ? 4.494 -11.552 -15.900 1.00 98.38 265 ALA A C 1
ATOM 1984 O O . ALA A 1 265 ? 5.159 -12.457 -15.390 1.00 98.38 265 ALA A O 1
ATOM 1985 N N . GLN A 1 266 ? 3.243 -11.752 -16.329 1.00 98.12 266 GLN A N 1
ATOM 1986 C CA . GLN A 1 266 ? 2.575 -13.054 -16.275 1.00 98.12 266 GLN A CA 1
ATOM 1987 C C . GLN A 1 266 ? 3.301 -14.093 -17.127 1.00 98.12 266 GLN A C 1
ATOM 1989 O O . GLN A 1 266 ? 3.508 -15.221 -16.673 1.00 98.12 266 GLN A O 1
ATOM 1994 N N . LYS A 1 267 ? 3.717 -13.716 -18.340 1.00 97.94 267 LYS A N 1
ATOM 1995 C CA . LYS A 1 267 ? 4.490 -14.585 -19.228 1.00 97.94 267 LYS A CA 1
ATOM 1996 C C . LYS A 1 267 ? 5.816 -15.002 -18.588 1.00 97.94 267 LYS A C 1
ATOM 1998 O O . LYS A 1 267 ? 6.099 -16.197 -18.526 1.00 97.94 267 LYS A O 1
ATOM 2003 N N . VAL A 1 268 ? 6.590 -14.051 -18.063 1.00 97.50 268 VAL A N 1
ATOM 2004 C CA . VAL A 1 268 ? 7.881 -14.324 -17.404 1.00 97.50 268 VAL A CA 1
ATOM 2005 C C . VAL A 1 268 ? 7.708 -15.260 -16.206 1.00 97.50 268 VAL A C 1
ATOM 2007 O O . VAL A 1 268 ? 8.463 -16.220 -16.053 1.00 97.50 268 VAL A O 1
ATOM 2010 N N . LEU A 1 269 ? 6.710 -15.013 -15.354 1.00 96.12 269 LEU A N 1
ATOM 2011 C CA . LEU A 1 269 ? 6.429 -15.869 -14.200 1.00 96.12 269 LEU A CA 1
ATOM 2012 C C . LEU A 1 269 ? 5.989 -17.280 -14.627 1.00 96.12 269 LEU A C 1
ATOM 2014 O O . LEU A 1 269 ? 6.457 -18.268 -14.058 1.00 96.12 269 LEU A O 1
ATOM 2018 N N . ALA A 1 270 ? 5.164 -17.405 -15.670 1.00 95.44 270 ALA A N 1
ATOM 2019 C CA . ALA A 1 270 ? 4.754 -18.699 -16.215 1.00 95.44 270 ALA A CA 1
ATOM 2020 C C . ALA A 1 270 ? 5.936 -19.495 -16.802 1.00 95.44 270 ALA A C 1
ATOM 2022 O O . ALA A 1 270 ? 6.048 -20.693 -16.542 1.00 95.44 270 ALA A O 1
ATOM 2023 N N . GLU A 1 271 ? 6.851 -18.844 -17.529 1.00 95.56 271 GLU A N 1
ATOM 2024 C CA . GLU A 1 271 ? 8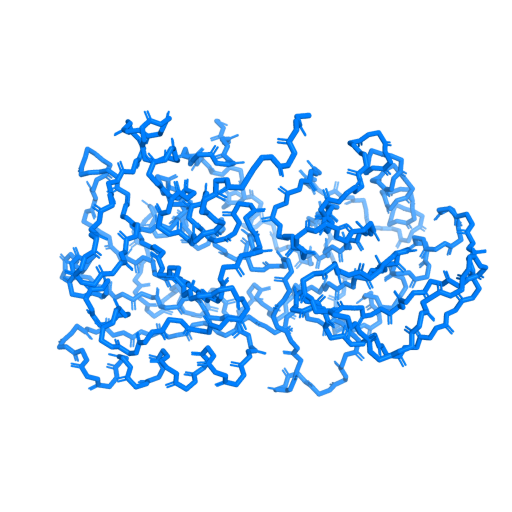.088 -19.460 -18.045 1.00 95.56 271 GLU A CA 1
ATOM 2025 C C . GLU A 1 271 ? 9.007 -19.963 -16.918 1.00 95.56 271 GLU A C 1
ATOM 2027 O O . GLU A 1 271 ? 9.734 -20.942 -17.094 1.00 95.56 271 GLU A O 1
ATOM 2032 N N . LYS A 1 272 ? 8.928 -19.343 -15.736 1.00 93.06 272 LYS A N 1
ATOM 2033 C CA . LYS A 1 272 ? 9.618 -19.774 -14.510 1.00 93.06 272 LYS A CA 1
ATOM 2034 C C . LYS A 1 272 ? 8.857 -20.841 -13.710 1.00 93.06 272 LYS A C 1
ATOM 2036 O O . LYS A 1 272 ? 9.315 -21.233 -12.642 1.00 93.06 272 LYS A O 1
ATOM 2041 N N . GLY A 1 273 ? 7.720 -21.330 -14.209 1.00 92.00 273 GLY A N 1
ATOM 2042 C CA . GLY A 1 273 ? 6.904 -22.346 -13.538 1.00 92.00 273 GLY A CA 1
ATOM 2043 C C . GLY A 1 273 ? 6.010 -21.807 -12.417 1.00 92.00 273 GLY A C 1
ATOM 2044 O O . GLY A 1 273 ? 5.493 -22.597 -11.631 1.00 92.00 273 GLY A O 1
ATOM 2045 N N . MET A 1 274 ? 5.803 -20.489 -12.351 1.00 92.69 274 MET A N 1
ATOM 2046 C CA . MET A 1 274 ? 4.996 -19.802 -11.338 1.00 92.69 274 MET A CA 1
ATOM 2047 C C . MET A 1 274 ? 3.782 -19.099 -11.972 1.00 92.69 274 MET A C 1
ATOM 2049 O O . MET A 1 274 ? 3.730 -17.870 -12.010 1.00 92.69 274 MET A O 1
ATOM 2053 N N . PRO A 1 275 ? 2.792 -19.831 -12.516 1.00 93.00 275 PRO A N 1
ATOM 2054 C CA . PRO A 1 275 ? 1.611 -19.193 -13.090 1.00 93.00 275 PRO A CA 1
ATOM 2055 C C . PRO A 1 275 ? 0.867 -18.376 -12.022 1.00 93.00 275 PRO A C 1
ATOM 2057 O O . PRO A 1 275 ? 0.585 -18.875 -10.934 1.00 93.00 275 PRO A O 1
ATOM 2060 N N . VAL A 1 276 ? 0.555 -17.122 -12.348 1.00 95.62 276 VAL A N 1
ATOM 2061 C CA . VAL A 1 276 ? -0.090 -16.157 -11.444 1.00 95.62 276 VAL A CA 1
ATOM 2062 C C . VAL A 1 276 ? -1.511 -16.608 -11.082 1.00 95.62 276 VAL A C 1
ATOM 2064 O O . VAL A 1 276 ? -2.310 -16.904 -11.969 1.00 95.62 276 VAL A O 1
ATOM 2067 N N . ALA A 1 277 ? -1.843 -16.621 -9.787 1.00 95.25 277 ALA A N 1
ATOM 2068 C CA . ALA A 1 277 ? -3.177 -16.964 -9.287 1.00 95.25 277 ALA A CA 1
ATOM 2069 C C . ALA A 1 277 ? -4.169 -15.805 -9.428 1.00 95.25 277 ALA A C 1
ATOM 2071 O O . ALA A 1 277 ? -5.317 -16.008 -9.831 1.00 95.25 277 ALA A O 1
ATOM 2072 N N . ARG A 1 278 ? -3.748 -14.593 -9.055 1.00 96.81 278 ARG A N 1
ATOM 2073 C CA . ARG A 1 278 ? -4.572 -13.379 -9.077 1.00 96.81 278 ARG A CA 1
ATOM 2074 C C . ARG A 1 278 ? -3.745 -12.181 -9.495 1.00 96.81 278 ARG A C 1
ATOM 2076 O O . ARG A 1 278 ? -2.545 -12.124 -9.237 1.00 96.81 278 ARG A O 1
ATOM 2083 N N . THR A 1 279 ? -4.412 -11.225 -10.122 1.00 97.50 279 THR A N 1
ATOM 2084 C CA . THR A 1 279 ? -3.790 -10.003 -10.618 1.00 97.50 279 THR A CA 1
ATOM 2085 C C . THR A 1 279 ? -4.505 -8.775 -10.090 1.00 97.50 279 THR A C 1
ATOM 2087 O O . THR A 1 279 ? -5.730 -8.776 -9.980 1.00 97.50 279 THR A O 1
ATOM 2090 N N . LEU A 1 280 ? -3.750 -7.708 -9.857 1.00 98.12 280 LEU A N 1
ATOM 2091 C CA . LEU A 1 280 ? -4.275 -6.361 -9.676 1.00 98.12 280 LEU A CA 1
ATOM 2092 C C . LEU A 1 280 ? -3.493 -5.409 -10.582 1.00 98.12 280 LEU A C 1
ATOM 2094 O O . LEU A 1 280 ? -2.268 -5.383 -10.531 1.00 98.12 280 LEU A O 1
ATOM 2098 N N . VAL A 1 281 ? -4.176 -4.654 -11.437 1.00 98.44 281 VAL A N 1
ATOM 2099 C CA . VAL A 1 281 ? -3.534 -3.724 -12.376 1.00 98.44 281 VAL A CA 1
ATOM 2100 C C . VAL A 1 281 ? -4.229 -2.376 -12.324 1.00 98.44 281 VAL A C 1
ATOM 2102 O O . VAL A 1 281 ? -5.456 -2.308 -12.278 1.00 98.44 281 VAL A O 1
ATOM 2105 N N . GLY A 1 282 ? -3.444 -1.306 -12.256 1.00 98.19 282 GLY A N 1
ATOM 2106 C CA . GLY A 1 282 ? -3.967 0.045 -12.094 1.00 98.19 282 GLY A CA 1
ATOM 2107 C C . GLY A 1 282 ? -3.031 0.937 -11.294 1.00 98.19 282 GLY A C 1
ATOM 2108 O O . GLY A 1 282 ? -1.839 0.673 -11.180 1.00 98.19 282 GLY A O 1
ATOM 2109 N N . THR A 1 283 ? -3.578 2.009 -10.738 1.00 98.00 283 THR A N 1
ATOM 2110 C CA . THR A 1 283 ? -2.818 3.038 -10.026 1.00 98.00 283 THR A CA 1
ATOM 2111 C C . THR A 1 283 ? -3.314 3.093 -8.587 1.00 98.00 283 THR A C 1
ATOM 2113 O O . THR A 1 283 ? -4.384 3.636 -8.322 1.00 98.00 283 THR A O 1
ATOM 2116 N N . PHE A 1 284 ? -2.556 2.486 -7.672 1.00 98.00 284 PHE A N 1
ATOM 2117 C CA . PHE A 1 284 ? -2.974 2.223 -6.290 1.00 98.00 284 PHE A CA 1
ATOM 2118 C C . PHE A 1 284 ? -2.098 2.930 -5.255 1.00 98.00 284 PHE A C 1
ATOM 2120 O O . PHE A 1 284 ? -2.617 3.418 -4.258 1.00 98.00 284 PHE A O 1
ATOM 2127 N N . ALA A 1 285 ? -0.792 3.019 -5.508 1.00 97.50 285 ALA A N 1
ATOM 2128 C CA . ALA A 1 285 ? 0.187 3.706 -4.673 1.00 97.50 285 ALA A CA 1
ATOM 2129 C C . ALA A 1 285 ? 1.065 4.595 -5.564 1.00 97.50 285 ALA A C 1
ATOM 2131 O O . ALA A 1 285 ? 1.979 4.112 -6.239 1.00 97.50 285 ALA A O 1
ATOM 2132 N N . THR A 1 286 ? 0.750 5.889 -5.604 1.00 96.56 286 THR A N 1
ATOM 2133 C CA . THR A 1 286 ? 1.393 6.842 -6.522 1.00 96.56 286 THR A CA 1
ATOM 2134 C C . THR A 1 286 ? 2.587 7.568 -5.909 1.00 96.56 286 THR A C 1
ATOM 2136 O O . THR A 1 286 ? 2.834 7.528 -4.707 1.00 96.56 286 THR A O 1
ATOM 2139 N N . THR A 1 287 ? 3.311 8.282 -6.763 1.00 93.25 287 THR A N 1
ATOM 2140 C CA . THR A 1 287 ? 4.309 9.297 -6.428 1.00 93.25 287 THR A CA 1
ATOM 2141 C C . THR A 1 287 ? 3.951 10.565 -7.209 1.00 93.25 287 THR A C 1
ATOM 2143 O O . THR A 1 287 ? 4.710 11.043 -8.060 1.00 93.25 287 THR A O 1
ATOM 2146 N N . LEU A 1 288 ? 2.749 11.094 -6.953 1.00 91.38 288 LEU A N 1
ATOM 2147 C CA . LEU A 1 288 ? 2.144 12.223 -7.669 1.00 91.38 288 LEU A CA 1
ATOM 2148 C C . LEU A 1 288 ? 2.138 12.045 -9.201 1.00 91.38 288 LEU A C 1
ATOM 2150 O O . LEU A 1 288 ? 1.361 11.257 -9.725 1.00 91.38 288 LEU A O 1
ATOM 2154 N N . ASP A 1 289 ? 2.956 12.811 -9.928 1.00 90.62 289 ASP A N 1
ATOM 2155 C CA . ASP A 1 289 ? 3.008 12.846 -11.394 1.00 90.62 289 ASP A CA 1
ATOM 2156 C C . ASP A 1 289 ? 4.206 12.091 -11.987 1.00 90.62 289 ASP A C 1
ATOM 2158 O O . ASP A 1 289 ? 4.558 12.297 -13.149 1.00 90.62 289 ASP A O 1
ATOM 2162 N N . THR A 1 290 ? 4.816 11.202 -11.200 1.00 91.62 290 THR A N 1
ATOM 2163 C CA . THR A 1 290 ? 5.878 10.306 -11.672 1.00 91.62 290 THR A CA 1
ATOM 2164 C C . THR A 1 290 ? 5.357 9.397 -12.784 1.00 91.62 290 THR A C 1
ATOM 2166 O O . THR A 1 290 ? 4.375 8.675 -12.605 1.00 91.62 290 THR A O 1
ATOM 2169 N N . ASP A 1 291 ? 6.032 9.409 -13.934 1.00 93.00 291 ASP A N 1
ATOM 2170 C CA . ASP A 1 291 ? 5.859 8.389 -14.967 1.00 93.00 291 ASP A CA 1
ATOM 2171 C C . ASP A 1 291 ? 6.703 7.177 -14.580 1.00 93.00 291 ASP A C 1
ATOM 2173 O O . ASP A 1 291 ? 7.920 7.284 -14.420 1.00 93.00 291 ASP A O 1
ATOM 2177 N N . GLY A 1 292 ? 6.060 6.035 -14.375 1.00 94.56 292 GLY A N 1
ATOM 2178 C CA . GLY A 1 292 ? 6.710 4.847 -13.853 1.00 94.56 292 GLY A CA 1
ATOM 2179 C C . GLY A 1 292 ? 5.720 3.790 -13.400 1.00 94.56 292 GLY A C 1
ATOM 2180 O O . GLY A 1 292 ? 4.518 4.041 -13.279 1.00 94.56 292 GLY A O 1
ATOM 2181 N N . ILE A 1 293 ? 6.254 2.604 -13.135 1.00 97.44 293 ILE A N 1
ATOM 2182 C CA . ILE A 1 293 ? 5.493 1.439 -12.690 1.00 97.44 293 ILE A CA 1
ATOM 2183 C C . ILE A 1 293 ? 6.206 0.765 -11.521 1.00 97.44 293 ILE A C 1
ATOM 2185 O O . ILE A 1 293 ? 7.425 0.856 -11.390 1.00 97.44 293 ILE A O 1
ATOM 2189 N N . SER A 1 294 ? 5.470 0.031 -10.701 1.00 98.38 294 SER A N 1
ATOM 2190 C CA . SER A 1 294 ? 6.025 -0.955 -9.785 1.00 98.38 294 SER A CA 1
ATOM 2191 C C . SER A 1 294 ? 5.374 -2.315 -9.988 1.00 98.38 294 SER A C 1
ATOM 2193 O O . SER A 1 294 ? 4.201 -2.419 -10.348 1.00 98.38 294 SER A O 1
ATOM 2195 N N . LEU A 1 295 ? 6.162 -3.363 -9.766 1.00 98.75 295 LEU A N 1
ATOM 2196 C CA . LEU A 1 295 ? 5.683 -4.738 -9.708 1.00 98.75 295 LEU A CA 1
ATOM 2197 C C . LEU A 1 295 ? 5.752 -5.203 -8.267 1.00 98.75 295 LEU A C 1
ATOM 2199 O O . LEU A 1 295 ? 6.809 -5.082 -7.652 1.00 98.75 295 LEU A O 1
ATOM 2203 N N . THR A 1 296 ? 4.658 -5.765 -7.770 1.00 98.75 296 THR A N 1
ATOM 2204 C CA . THR A 1 296 ? 4.603 -6.464 -6.489 1.00 98.75 296 THR A CA 1
ATOM 2205 C C . THR A 1 296 ? 4.278 -7.928 -6.742 1.00 98.75 296 THR A C 1
ATOM 2207 O O . THR A 1 296 ? 3.284 -8.240 -7.398 1.00 98.75 296 THR A O 1
ATOM 2210 N N . VAL A 1 297 ? 5.092 -8.828 -6.198 1.00 98.06 297 VAL A N 1
ATOM 2211 C CA . VAL A 1 297 ? 4.845 -10.273 -6.202 1.00 98.06 297 VAL A CA 1
ATOM 2212 C C . VAL A 1 297 ? 4.635 -10.727 -4.767 1.00 98.06 297 VAL A C 1
ATOM 2214 O O . VAL A 1 297 ? 5.437 -10.414 -3.885 1.00 98.06 297 VAL A O 1
ATOM 2217 N N . VAL A 1 298 ? 3.564 -11.485 -4.551 1.00 97.00 298 VAL A N 1
ATOM 2218 C CA . VAL A 1 298 ? 3.291 -12.164 -3.282 1.00 97.00 298 VAL A CA 1
ATOM 2219 C C . VAL A 1 298 ? 3.363 -13.665 -3.507 1.00 97.00 298 VAL A C 1
ATOM 2221 O O . VAL A 1 298 ? 2.563 -14.197 -4.279 1.00 97.00 298 VAL A O 1
ATOM 2224 N N . ASP A 1 299 ? 4.292 -14.351 -2.833 1.00 94.69 299 ASP A N 1
ATOM 2225 C CA . ASP A 1 299 ? 4.317 -15.824 -2.767 1.00 94.69 299 ASP A CA 1
ATOM 2226 C C . ASP A 1 299 ? 3.180 -16.295 -1.848 1.00 94.69 299 ASP A C 1
ATOM 2228 O O . ASP A 1 299 ? 3.380 -16.600 -0.671 1.00 94.69 299 ASP A O 1
ATOM 2232 N N . ALA A 1 300 ? 1.957 -16.237 -2.374 1.00 90.19 300 ALA A N 1
ATOM 2233 C CA . ALA A 1 300 ? 0.738 -16.414 -1.608 1.00 90.19 300 ALA A CA 1
ATOM 2234 C C . ALA A 1 300 ? 0.479 -17.884 -1.269 1.00 90.19 300 ALA A C 1
ATOM 2236 O O . ALA A 1 300 ? 0.518 -18.772 -2.122 1.00 90.19 300 ALA A O 1
ATOM 2237 N N . ARG A 1 301 ? 0.120 -18.142 -0.012 1.00 89.50 301 ARG A N 1
ATOM 2238 C CA . ARG A 1 301 ? -0.365 -19.463 0.393 1.00 89.50 301 ARG A CA 1
ATOM 2239 C C . ARG A 1 301 ? -1.778 -19.701 -0.156 1.00 89.50 301 ARG A C 1
ATOM 2241 O O . ARG A 1 301 ? -2.524 -18.732 -0.319 1.00 89.50 301 ARG A O 1
ATOM 2248 N N . PRO A 1 302 ? -2.186 -20.956 -0.419 1.00 87.81 302 PRO A N 1
ATOM 2249 C CA . PRO A 1 302 ? -3.518 -21.253 -0.949 1.00 87.81 302 PRO A CA 1
ATOM 2250 C C . PRO A 1 302 ? -4.662 -20.610 -0.148 1.00 87.81 302 PRO A C 1
ATOM 2252 O O . PRO A 1 302 ? -5.586 -20.055 -0.736 1.00 87.81 302 PRO A O 1
ATOM 2255 N N . GLU A 1 303 ? -4.571 -20.609 1.182 1.00 89.69 303 GLU A N 1
ATOM 2256 C CA . GLU A 1 303 ? -5.559 -20.006 2.082 1.00 89.69 303 GLU A CA 1
ATOM 2257 C C . GLU A 1 303 ? -5.656 -18.474 1.964 1.00 89.69 303 GLU A C 1
ATOM 2259 O O . GLU A 1 303 ? -6.693 -17.886 2.276 1.00 89.69 303 GLU A O 1
ATOM 2264 N N .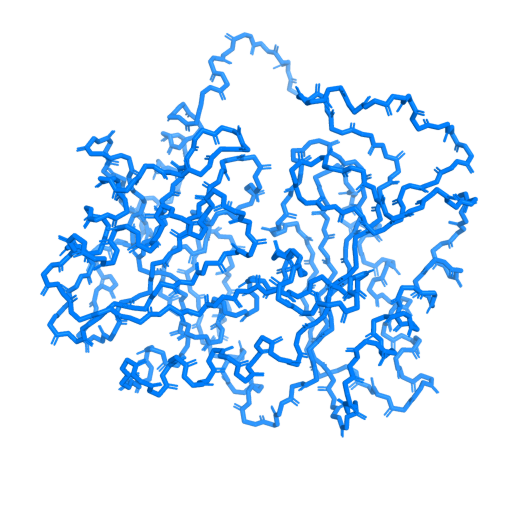 TRP A 1 304 ? -4.610 -17.803 1.473 1.00 93.94 304 TRP A N 1
ATOM 2265 C CA . TRP A 1 304 ? -4.615 -16.351 1.278 1.00 93.94 304 TRP A CA 1
ATOM 2266 C C . TRP A 1 304 ? -5.360 -15.933 0.019 1.00 93.94 304 TRP A C 1
ATOM 2268 O O . TRP A 1 304 ? -5.846 -14.806 -0.049 1.00 93.94 304 TRP A O 1
ATOM 2278 N N . ILE A 1 305 ? -5.508 -16.835 -0.954 1.00 94.88 305 ILE A N 1
ATOM 2279 C CA . ILE A 1 305 ? -6.316 -16.565 -2.146 1.00 94.88 305 ILE A CA 1
ATOM 2280 C C . ILE A 1 305 ? -7.771 -16.309 -1.745 1.00 94.88 305 ILE A C 1
ATOM 2282 O O . ILE A 1 305 ? -8.397 -15.396 -2.270 1.00 94.88 305 ILE A O 1
ATOM 2286 N N . GLU A 1 306 ? -8.288 -17.017 -0.738 1.00 94.50 306 GLU A N 1
ATOM 2287 C CA . GLU A 1 306 ? -9.634 -16.751 -0.225 1.00 94.50 306 GLU A CA 1
ATOM 2288 C C . GLU A 1 306 ? -9.748 -15.377 0.457 1.00 94.50 306 GLU A C 1
ATOM 2290 O O . GLU A 1 306 ? -10.795 -14.734 0.379 1.00 94.50 306 GLU A O 1
ATOM 2295 N N . LEU A 1 307 ? -8.703 -14.915 1.155 1.00 97.12 307 LEU A N 1
ATOM 2296 C CA . LEU A 1 307 ? -8.670 -13.568 1.747 1.00 97.12 307 LEU A CA 1
ATOM 2297 C C . LEU A 1 307 ? -8.625 -12.491 0.660 1.00 97.12 307 LEU A C 1
ATOM 2299 O O . LEU A 1 307 ? -9.339 -11.488 0.736 1.00 97.12 307 LEU A O 1
ATOM 2303 N N . TRP A 1 308 ? -7.822 -12.720 -0.377 1.00 97.00 308 TRP A N 1
ATOM 2304 C CA . TRP A 1 308 ? -7.758 -11.857 -1.548 1.00 97.00 308 TRP A CA 1
ATOM 2305 C C . TRP A 1 308 ? -9.121 -11.737 -2.239 1.00 97.00 308 TRP A C 1
ATOM 2307 O O . TRP A 1 308 ? -9.605 -10.624 -2.433 1.00 97.00 308 TRP A O 1
ATOM 2317 N N . ASP A 1 309 ? -9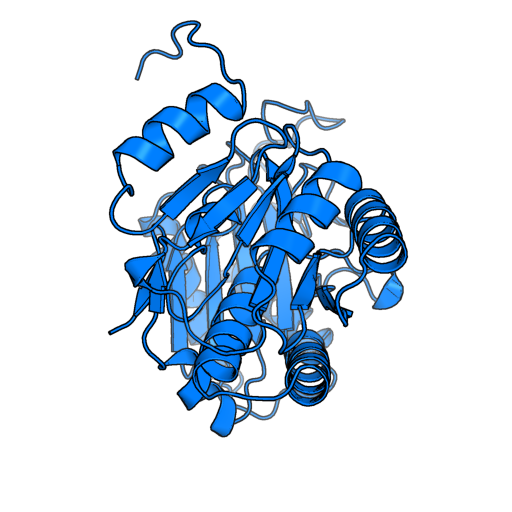.771 -12.872 -2.502 1.00 96.56 309 ASP A N 1
ATOM 2318 C CA . ASP A 1 309 ? -11.072 -12.961 -3.177 1.00 96.56 309 ASP A CA 1
ATOM 2319 C C . ASP A 1 309 ? -12.252 -12.523 -2.296 1.00 96.56 309 ASP A C 1
ATOM 2321 O O . ASP A 1 309 ? -13.374 -12.407 -2.779 1.00 96.56 309 ASP A O 1
ATOM 2325 N N . SER A 1 310 ? -12.036 -12.293 -0.996 1.00 97.56 310 SER A N 1
ATOM 2326 C CA . SER A 1 310 ? -13.112 -11.840 -0.110 1.00 97.56 310 SER A CA 1
ATOM 2327 C C . SER A 1 310 ? -13.617 -10.457 -0.534 1.00 97.56 310 SER A C 1
ATOM 2329 O O . SER A 1 310 ? -12.791 -9.621 -0.918 1.00 97.56 310 SER A O 1
ATOM 2331 N N . PRO A 1 311 ? -14.923 -10.172 -0.392 1.00 96.62 311 PRO A N 1
ATOM 2332 C CA . PRO A 1 311 ? -15.474 -8.890 -0.796 1.00 96.62 311 PRO A CA 1
ATOM 2333 C C . PRO A 1 311 ? -14.784 -7.701 -0.127 1.00 96.62 311 PRO A C 1
ATOM 2335 O O . PRO A 1 311 ? -14.389 -7.764 1.040 1.00 96.62 311 PRO A O 1
ATOM 2338 N N . ALA A 1 312 ? -14.653 -6.613 -0.876 1.00 96.12 312 ALA A N 1
ATOM 2339 C CA . ALA A 1 312 ? -14.211 -5.322 -0.374 1.00 96.12 312 ALA A CA 1
ATOM 2340 C C . ALA A 1 312 ? -14.962 -4.215 -1.110 1.00 96.12 312 ALA A C 1
ATOM 2342 O O . ALA A 1 312 ? -15.124 -4.288 -2.326 1.00 96.12 312 ALA A O 1
ATOM 2343 N N . THR A 1 313 ? -15.401 -3.194 -0.379 1.00 95.88 313 THR A N 1
ATOM 2344 C CA . THR A 1 313 ? -16.107 -2.038 -0.940 1.00 95.88 313 THR A CA 1
ATOM 2345 C C . THR A 1 313 ? -15.469 -0.759 -0.418 1.00 95.88 313 THR A C 1
ATOM 2347 O O . THR A 1 313 ? -15.845 -0.238 0.635 1.00 95.88 313 THR A O 1
ATOM 2350 N N . THR A 1 314 ? -14.493 -0.252 -1.167 1.00 96.94 314 THR A N 1
ATOM 2351 C CA . THR A 1 314 ? -13.783 0.998 -0.872 1.00 96.94 314 THR A CA 1
ATOM 2352 C C . THR A 1 314 ? -13.864 1.955 -2.065 1.00 96.94 314 THR A C 1
ATOM 2354 O O . THR A 1 314 ? -14.174 1.523 -3.180 1.00 96.94 314 THR A O 1
ATOM 2357 N N . PRO A 1 315 ? -13.591 3.258 -1.875 1.00 97.38 315 PRO A N 1
ATOM 2358 C CA . PRO A 1 315 ? -13.551 4.228 -2.969 1.00 97.38 315 PRO A CA 1
ATOM 2359 C C . PRO A 1 315 ? -12.657 3.837 -4.156 1.00 97.38 315 PRO A C 1
ATOM 2361 O O . PRO A 1 315 ? -12.972 4.189 -5.292 1.00 97.38 315 PRO A O 1
ATOM 2364 N N . ALA A 1 316 ? -11.546 3.137 -3.902 1.00 96.56 316 ALA A N 1
ATOM 2365 C CA . ALA A 1 316 ? -10.540 2.807 -4.911 1.00 96.56 316 ALA A CA 1
ATOM 2366 C C . ALA A 1 316 ? -10.474 1.319 -5.283 1.00 96.56 316 ALA A C 1
ATOM 2368 O O . ALA A 1 316 ? -9.845 0.978 -6.286 1.00 96.56 316 ALA A O 1
ATOM 2369 N N . LEU A 1 317 ? -11.103 0.431 -4.509 1.00 94.75 317 LEU A N 1
ATOM 2370 C CA . LEU A 1 317 ? -11.116 -1.003 -4.781 1.00 94.75 317 LEU A CA 1
ATOM 2371 C C . LEU A 1 317 ? -12.467 -1.626 -4.415 1.00 94.75 317 LEU A C 1
ATOM 2373 O O . LEU A 1 317 ? -12.885 -1.614 -3.257 1.00 94.75 317 LEU A O 1
ATOM 2377 N N . ALA A 1 318 ? -13.108 -2.231 -5.414 1.00 92.56 318 ALA A N 1
ATOM 2378 C CA . ALA A 1 318 ? -14.316 -3.025 -5.248 1.00 92.56 318 ALA A CA 1
ATOM 2379 C C . ALA A 1 318 ? -14.064 -4.459 -5.734 1.00 92.56 318 ALA A C 1
ATOM 2381 O O . ALA A 1 318 ? -13.759 -4.676 -6.907 1.00 92.56 318 ALA A O 1
ATOM 2382 N N . ILE A 1 319 ? -14.185 -5.428 -4.829 1.00 89.00 319 ILE A N 1
ATOM 2383 C CA . ILE A 1 319 ? -14.121 -6.868 -5.109 1.00 89.00 319 ILE A CA 1
ATOM 2384 C C . ILE A 1 319 ? -15.445 -7.452 -4.612 1.00 89.00 319 ILE A C 1
ATOM 2386 O O . ILE A 1 319 ? -15.829 -7.190 -3.472 1.00 89.00 319 ILE A O 1
ATOM 2390 N N . GLY A 1 320 ? -16.168 -8.155 -5.488 1.00 73.00 320 GLY A N 1
ATOM 2391 C CA . GLY A 1 320 ? -17.523 -8.669 -5.240 1.00 73.00 320 GLY A CA 1
ATOM 2392 C C . GLY A 1 320 ? -17.596 -10.182 -5.153 1.00 73.00 320 GLY A C 1
ATOM 2393 O O . GLY A 1 320 ? -16.655 -10.842 -5.644 1.00 73.00 320 GLY A O 1
#

Mean predicted aligned error: 4.34 Å

Organism: NCBI:txid1185651

Foldseek 3Di:
DPPPPDDPWPVSVVVVVCVVPVVFWDFDVVVTKIFGDPVQDDLFAAEEEEFEPQFPVPPNQQHGQLFHGMYRYDHHRATHALVSLLVVQVVRDNLQFYEYEFWLDPRRVVSNVSNCVVHPGHYDYQYQQQELQDLDSNNRTHAPLSSLLRNLLSLVRSVRDGRVRSNVVSNVQSLQKHKKKKFQFFDPVDPAPDGADNQWIFTRDGQQRDGHPDIDGDDDLLVVLLVQVVSRVVSRPDQDAQKEKEKAFQAQEDQVVQVVNVVSNQVSCVVVVRHHPHYHTYHHTYNNHTGIIMMMIGSDDPVSVCSNQRATDGNNDGHD

S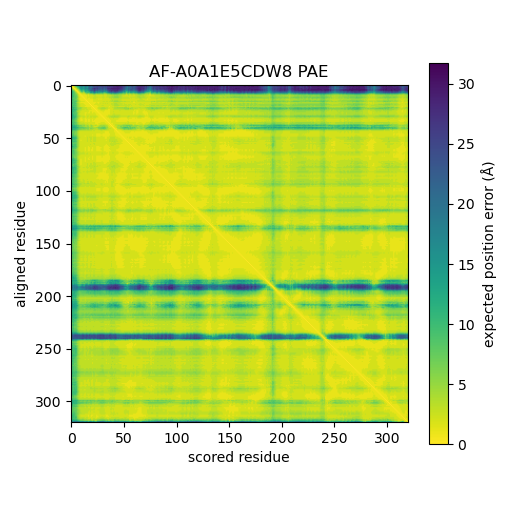econdary structure (DSSP, 8-state):
---------HHHHHHHHHHHSTTTEEEEETTEEEEE-GGG--SS-EEEEEEEESSTTTTGGGBSBTSBSEEEEEEETSPPPHHHHHHHHHHH--SS-EEEEEES-HHHHHHHHHHHHH-SS-EEEEEE--BTT-S-TTT----TTHHHHHHHHHHHHHTT--HHHHHHHHHHHHHTEEEEEEESS--SSS--SSPPPTTEEEES--SSS---SEEEE---HHHHHHHHHHHHHHTSS---S--EEEEEE-BS--HHHHHHHHHHHHHHHHHTT---SEEEEE-SS--TTB-EEEEEEE---HHHHHHHTS-EE-SS-EE-

Solvent-accessible surface area (backbone atoms only — not comparable to full-atom values): 16280 Å² total; per-residue (Å²): 128,83,88,61,91,66,72,84,47,66,68,56,54,48,53,58,49,42,70,75,34,52,87,34,30,45,74,45,80,82,62,45,31,37,29,30,23,74,89,66,67,65,94,26,34,21,32,37,37,53,26,32,29,54,17,62,39,41,51,61,22,45,17,12,49,28,27,23,41,26,17,25,65,17,53,76,70,30,44,36,54,31,71,34,47,31,51,46,50,65,74,49,44,58,87,44,21,33,40,36,50,37,44,42,41,73,61,38,47,54,24,52,52,51,14,51,74,72,40,92,60,57,65,51,71,29,73,28,35,17,26,35,80,40,90,53,58,91,75,9,39,38,50,64,45,50,60,56,52,41,36,33,48,15,25,42,25,74,73,55,42,53,52,65,61,48,38,57,49,41,48,54,52,38,74,38,29,28,24,47,25,37,27,71,47,70,25,78,90,54,78,52,91,67,84,78,52,97,62,37,25,36,34,44,32,57,56,77,56,48,77,34,82,45,76,45,75,59,64,61,63,90,56,49,43,56,52,51,52,51,50,33,54,70,61,40,95,68,85,87,43,45,21,37,39,33,34,30,21,21,46,55,44,52,68,70,58,45,51,54,51,43,55,50,44,48,49,52,32,38,78,71,72,30,50,64,69,44,77,46,77,46,65,50,48,14,28,52,64,13,27,24,42,29,44,27,44,26,52,38,53,78,75,48,53,57,28,61,61,36,51,24,50,25,80,69,47,77,42,118

Radius of gyration: 18.56 Å; Cα contacts (8 Å, |Δi|>4): 755; chains: 1; bounding box: 44×50×50 Å

Sequence (320 aa):
MAKDSKDISVKSRLKEFEQTHQDNIVIQWDPLVVFRHPHYQKNKVALVSGGGSGHEPLHAGFVGEGMLDAACPGEIFTSPSPDQITSAIHQSDTGKGVLLIVKNYQGDRMNFEIAAELSESDTLMVLVNDDATQSDRDSARGLAGVVVVEKMLGAAAERGLTLEALAELGDDIVSRTRTIGVAFSTCSFRKMAGSLESHEVEYGVGIHGELGISRIPRSPINVLIPKMIDDILQSLEAASSQPILMVNGLGAALASDLDLALEEAQKVLAEKGMPVARTLVGTFATTLDTDGISLTVVDARPEWIELWDSPATTPALAIG